Protein AF-A0A843EDU5-F1 (afdb_monomer)

Radius of gyration: 16.69 Å; Cα contacts (8 Å, |Δi|>4): 325; chains: 1; bounding box: 36×43×45 Å

Nearest PDB structures (foldseek):
  6p80-assembly1_A  TM=1.893E-01  e=8.737E+00  Escherichia coli MS 115-1

Mean predicted aligned error: 7.4 Å

Solvent-accessible surface area (backbone atoms only — not comparable to full-atom values): 11046 Å² total; per-residue (Å²): 142,87,83,74,85,69,81,73,82,83,81,72,82,58,48,55,67,74,70,74,81,77,86,89,60,67,57,75,44,81,43,56,51,66,78,78,42,78,76,56,90,78,72,58,57,62,37,46,50,39,72,75,48,75,74,44,29,38,14,30,62,34,29,28,30,73,67,61,32,26,90,58,80,34,62,41,44,31,26,41,23,65,80,57,71,41,30,38,41,39,34,64,94,34,52,50,37,37,38,38,55,50,62,68,82,46,65,74,55,63,54,46,74,39,62,43,97,88,67,48,79,38,32,34,38,35,36,73,59,39,10,51,44,51,41,42,57,74,45,83,76,52,92,46,55,69,56,42,48,46,46,41,50,67,74,61,37,41,39,67,70,57,61,72,65,46,60,60,71,60,40,46,54,45,26,73,58,61,71,39,56,40,33,42,37,49,41,52,54,63,69,75,114

Secondary structure (DSSP, 8-state):
---------TT-----TTPPPPS--S-EEEE-HHHHHTT-S---HHHHHHHHSSS-EE-HHHHHHHTTSSSS--SSEEEEESSSSSEEEEETTS-EEEEEE--TTTTTTTEEEEE-TTS-EEEEEE-HHHHHHHHHHHSPPPSSHHHHHHIIIIIS---HHHHHTS-HHHHHHHHHHH--HHHHHHHHHHHT-

Foldseek 3Di:
DDDPQPDDPLPDQQADFDDDDDPDFDEEEEDEPCVQVVPDPDARQQLSLQSVDPPKAFAAPCQCVVVVQAVDRHNATEIEDQPDAWYWYHYPPGHIYIYHYAHPQCRPAQWDFHADPVRHTSGIYHDLLRRVLVNQQVDDADPALVRLVCCSCPVVNGDPVSLLPDDLVSLVVCCVRRVGNSSVRSSVNSVVD

pLDDT: mean 82.95, std 18.24, range [26.75, 98.12]

Structure (mmCIF, N/CA/C/O backbone):
data_AF-A0A843EDU5-F1
#
_entry.id   AF-A0A843EDU5-F1
#
loop_
_atom_site.group_PDB
_atom_site.id
_atom_site.type_symbol
_atom_site.label_atom_id
_atom_site.label_alt_id
_atom_site.label_comp_id
_atom_site.label_asym_id
_atom_site.label_entity_id
_atom_site.label_seq_id
_atom_site.pdbx_PDB_ins_code
_atom_site.Cartn_x
_atom_site.Cartn_y
_atom_site.Cartn_z
_atom_site.occupancy
_atom_site.B_iso_or_equiv
_atom_site.auth_seq_id
_atom_site.auth_comp_id
_atom_site.auth_asym_id
_atom_site.auth_atom_id
_atom_site.pdbx_PDB_model_num
ATOM 1 N N . MET A 1 1 ? 3.284 -25.043 -4.396 1.00 28.83 1 MET A N 1
ATOM 2 C CA . MET A 1 1 ? 2.422 -24.932 -5.586 1.00 28.83 1 MET A CA 1
ATOM 3 C C . MET A 1 1 ? 2.113 -23.453 -5.705 1.00 28.83 1 MET A C 1
ATOM 5 O O . MET A 1 1 ? 1.236 -22.983 -5.004 1.00 28.83 1 MET A O 1
ATOM 9 N N . PHE A 1 2 ? 2.949 -22.716 -6.435 1.00 26.75 2 PHE A N 1
ATOM 10 C CA . PHE A 1 2 ? 2.794 -21.277 -6.662 1.00 26.75 2 PHE A CA 1
ATOM 11 C C . PHE A 1 2 ? 2.889 -21.075 -8.171 1.00 26.75 2 PHE A C 1
ATOM 13 O O . PHE A 1 2 ? 3.951 -20.789 -8.710 1.00 26.75 2 PHE A O 1
ATOM 20 N N . GLU A 1 3 ? 1.790 -21.377 -8.850 1.00 32.94 3 GLU A N 1
ATOM 21 C CA . GLU A 1 3 ? 1.518 -20.858 -10.182 1.00 32.94 3 GLU A CA 1
ATOM 22 C C . GLU A 1 3 ? 0.420 -19.822 -9.985 1.00 32.94 3 GLU A C 1
ATOM 24 O O . GLU A 1 3 ? -0.748 -20.166 -9.837 1.00 32.94 3 GLU A O 1
ATOM 29 N N . THR A 1 4 ? 0.795 -18.552 -9.935 1.00 38.16 4 THR A N 1
ATOM 30 C CA . THR A 1 4 ? -0.121 -17.463 -10.267 1.00 38.16 4 THR A CA 1
ATOM 31 C C . THR A 1 4 ? 0.482 -16.742 -11.457 1.00 38.16 4 THR A C 1
ATOM 33 O O . THR A 1 4 ? 1.042 -15.656 -11.370 1.00 38.16 4 THR A O 1
ATOM 36 N N . GLY A 1 5 ? 0.387 -17.414 -12.606 1.00 39.06 5 GLY A N 1
ATOM 37 C CA . GLY A 1 5 ? 0.389 -16.743 -13.895 1.00 39.06 5 GLY A CA 1
ATOM 38 C C . GLY A 1 5 ? -0.903 -15.945 -14.016 1.00 39.06 5 GLY A C 1
ATOM 39 O O . GLY A 1 5 ? -1.843 -16.392 -14.666 1.00 39.06 5 GLY A O 1
ATOM 40 N N . ASN A 1 6 ? -0.968 -14.793 -13.354 1.00 40.25 6 ASN A N 1
ATOM 41 C CA . ASN A 1 6 ? -1.968 -13.792 -13.682 1.00 40.25 6 ASN A CA 1
ATOM 42 C C . ASN A 1 6 ? -1.399 -12.970 -14.836 1.00 40.25 6 ASN A C 1
ATOM 44 O O . ASN A 1 6 ? -0.517 -12.135 -14.655 1.00 40.25 6 ASN A O 1
ATOM 48 N N . SER A 1 7 ? -1.874 -13.277 -16.044 1.00 41.94 7 SER A N 1
ATOM 49 C CA . SER A 1 7 ? -1.758 -12.385 -17.194 1.00 41.94 7 SER A CA 1
ATOM 50 C C . SER A 1 7 ? -2.351 -11.035 -16.794 1.00 41.94 7 SER A C 1
ATOM 52 O O . SER A 1 7 ? -3.489 -10.962 -16.335 1.00 41.94 7 SER A O 1
ATOM 54 N N . ILE A 1 8 ? -1.536 -9.989 -16.901 1.00 49.47 8 ILE A N 1
ATOM 55 C CA . ILE A 1 8 ? -1.918 -8.621 -16.567 1.00 49.47 8 ILE A CA 1
ATOM 56 C C . ILE A 1 8 ? -2.844 -8.118 -17.675 1.00 49.47 8 ILE A C 1
ATOM 58 O O . ILE A 1 8 ? -2.504 -8.231 -18.855 1.00 49.47 8 ILE A O 1
ATOM 62 N N . ASP A 1 9 ? -3.972 -7.511 -17.312 1.00 46.00 9 ASP A N 1
ATOM 63 C CA . ASP A 1 9 ? -4.672 -6.613 -18.229 1.00 46.00 9 ASP A CA 1
ATOM 64 C C . ASP A 1 9 ? -3.852 -5.312 -18.322 1.00 46.00 9 ASP A C 1
ATOM 66 O O . ASP A 1 9 ? -3.995 -4.379 -17.533 1.00 46.00 9 ASP A O 1
ATOM 70 N N . ILE A 1 10 ? -2.874 -5.304 -19.232 1.00 48.06 10 ILE A N 1
ATOM 71 C CA . ILE A 1 10 ? -1.834 -4.270 -19.406 1.00 48.06 10 ILE A CA 1
ATOM 72 C C . ILE A 1 10 ? -2.364 -2.901 -19.877 1.00 48.06 10 ILE A C 1
ATOM 74 O O . ILE A 1 10 ? -1.573 -2.022 -20.220 1.00 48.06 10 ILE A O 1
ATOM 78 N N . HIS A 1 11 ? -3.682 -2.703 -19.920 1.00 43.34 11 HIS A N 1
ATOM 79 C CA . HIS A 1 11 ? -4.314 -1.532 -20.528 1.00 43.34 11 HIS A CA 1
ATOM 80 C C . HIS A 1 11 ? -4.624 -0.379 -19.570 1.00 43.34 11 HIS A C 1
ATOM 82 O O . HIS A 1 11 ? -5.096 0.666 -20.018 1.00 43.34 11 HIS A O 1
ATOM 88 N N . HIS A 1 12 ? -4.347 -0.524 -18.276 1.00 50.38 12 HIS A N 1
ATOM 89 C CA . HIS A 1 12 ? -4.635 0.526 -17.308 1.00 50.38 12 HIS A CA 1
ATOM 90 C C . HIS A 1 12 ? -3.406 1.440 -17.124 1.00 50.38 12 HIS A C 1
ATOM 92 O O . HIS A 1 12 ? -2.390 1.059 -16.538 1.00 50.38 12 HIS A O 1
ATOM 98 N N . GLU A 1 13 ? -3.464 2.652 -17.684 1.00 51.84 13 GLU A N 1
ATOM 99 C CA . GLU A 1 13 ? -2.409 3.662 -17.535 1.00 51.84 13 GLU A CA 1
ATOM 100 C C . GLU A 1 13 ? -2.476 4.305 -16.139 1.00 51.84 13 GLU A C 1
ATOM 102 O O . GLU A 1 13 ? -3.239 5.236 -15.892 1.00 51.84 13 GLU A O 1
ATOM 107 N N . TYR A 1 14 ? -1.653 3.818 -15.208 1.00 53.94 14 TYR A N 1
ATOM 108 C CA . TYR A 1 14 ? -1.526 4.377 -13.857 1.00 53.94 14 TYR A CA 1
ATOM 109 C C . TYR A 1 14 ? -0.447 5.461 -13.812 1.00 53.94 14 TYR A C 1
ATOM 111 O O . TYR A 1 14 ? 0.687 5.174 -13.423 1.00 53.94 14 TYR A O 1
ATOM 119 N N . CYS A 1 15 ? -0.764 6.670 -14.287 1.00 53.88 15 CYS A N 1
ATOM 120 C CA . CYS A 1 15 ? -0.062 7.937 -14.013 1.00 53.88 15 CYS A CA 1
ATOM 121 C C . CYS A 1 15 ? -0.477 8.994 -15.047 1.00 53.88 15 CYS A C 1
ATOM 123 O O . CYS A 1 15 ? -0.355 8.768 -16.250 1.00 53.88 15 CYS A O 1
ATOM 125 N N . TYR A 1 16 ? -0.872 10.185 -14.589 1.00 49.47 16 TYR A N 1
ATOM 126 C CA . TYR A 1 16 ? -1.171 11.313 -15.474 1.00 49.47 16 TYR A CA 1
ATOM 127 C C . TYR A 1 16 ? 0.010 12.301 -15.523 1.00 49.47 16 TYR A C 1
ATOM 129 O O . TYR A 1 16 ? 0.371 12.868 -14.485 1.00 49.47 16 TYR A O 1
ATOM 137 N N . PRO A 1 17 ? 0.609 12.551 -16.706 1.00 47.78 17 PRO A N 1
ATOM 138 C CA . PRO A 1 17 ? 1.691 13.518 -16.869 1.00 47.78 17 PRO A CA 1
ATOM 139 C C . PRO A 1 17 ? 1.306 14.922 -16.382 1.00 47.78 17 PRO A C 1
ATOM 141 O O . PRO A 1 17 ? 0.292 15.472 -16.807 1.00 47.78 17 PRO A O 1
ATOM 144 N N . GLY A 1 18 ? 2.154 15.544 -15.556 1.00 43.59 18 GLY A N 1
ATOM 145 C CA . GLY A 1 18 ? 2.072 16.984 -15.259 1.00 43.59 18 GLY A CA 1
ATOM 146 C C . GLY A 1 18 ? 1.496 17.379 -13.896 1.00 43.59 18 GLY A C 1
ATOM 147 O O . GLY A 1 18 ? 1.378 18.574 -13.622 1.00 43.59 18 GLY A O 1
ATOM 148 N N . LEU A 1 19 ? 1.190 16.422 -13.019 1.00 45.75 19 LEU A N 1
ATOM 149 C CA . LEU A 1 19 ? 0.908 16.716 -11.613 1.00 45.75 19 LEU A CA 1
ATOM 150 C C . LEU A 1 19 ? 2.228 16.896 -10.852 1.00 45.75 19 LEU A C 1
ATOM 152 O O . LEU A 1 19 ? 3.121 16.049 -10.916 1.00 45.75 19 LEU A O 1
ATOM 156 N N . GLY A 1 20 ? 2.368 18.049 -10.192 1.00 42.56 20 GLY A N 1
ATOM 157 C CA . GLY A 1 20 ? 3.547 18.401 -9.402 1.00 42.56 20 GLY A CA 1
ATOM 158 C C . GLY A 1 20 ? 3.792 17.434 -8.235 1.00 42.56 20 GLY A C 1
ATOM 159 O O . GLY A 1 20 ? 2.954 16.582 -7.949 1.00 42.56 20 GLY A O 1
ATOM 160 N N . PRO A 1 21 ? 4.941 17.545 -7.551 1.00 43.66 21 PRO A N 1
ATOM 161 C CA . PRO A 1 21 ? 5.286 16.649 -6.452 1.00 43.66 21 PRO A CA 1
ATOM 162 C C . PRO A 1 21 ? 4.223 16.672 -5.341 1.00 43.66 21 PRO A C 1
ATOM 164 O O . PRO A 1 21 ? 3.767 17.749 -4.947 1.00 43.66 21 PRO A O 1
ATOM 167 N N . ILE A 1 22 ? 3.884 15.501 -4.788 1.00 46.53 22 ILE A N 1
ATOM 168 C CA . ILE A 1 22 ? 3.185 15.405 -3.500 1.00 46.53 22 ILE A CA 1
ATOM 169 C C . ILE A 1 22 ? 4.084 16.112 -2.473 1.00 46.53 22 ILE A C 1
ATOM 171 O O . ILE A 1 22 ? 5.278 15.821 -2.378 1.00 46.53 22 ILE A O 1
ATOM 175 N N . GLY A 1 23 ? 3.555 17.103 -1.756 1.00 38.88 23 GLY A N 1
ATOM 176 C CA . GLY A 1 23 ? 4.352 17.895 -0.818 1.00 38.88 23 GLY A CA 1
ATOM 177 C C . GLY A 1 23 ? 5.049 17.027 0.241 1.00 38.88 23 GLY A C 1
ATOM 178 O O . GLY A 1 23 ? 4.456 16.096 0.772 1.00 38.88 23 GLY A O 1
ATOM 179 N N . GLY A 1 24 ? 6.300 17.365 0.582 1.00 45.97 24 GLY A N 1
ATOM 180 C CA . GLY A 1 24 ? 6.952 16.881 1.810 1.00 45.97 24 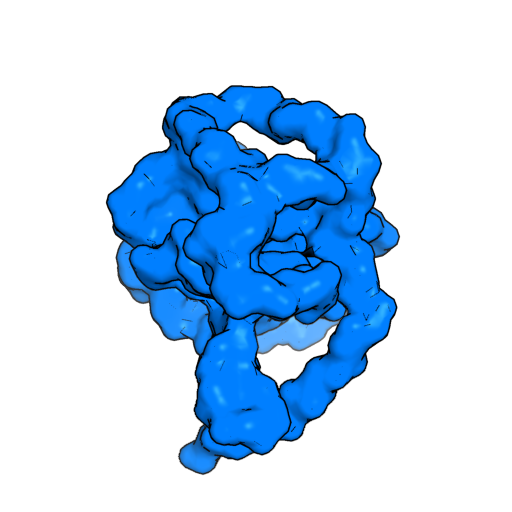GLY A CA 1
ATOM 181 C C . GLY A 1 24 ? 7.880 15.662 1.710 1.00 45.97 24 GLY A C 1
ATOM 182 O O . GLY A 1 24 ? 8.066 14.983 2.715 1.00 45.97 24 GLY A O 1
ATOM 183 N N . LEU A 1 25 ? 8.500 15.374 0.561 1.00 51.78 25 LEU A N 1
ATOM 184 C CA . LEU A 1 25 ? 9.500 14.297 0.453 1.00 51.78 25 LEU A CA 1
ATOM 185 C C . LEU A 1 25 ? 10.940 14.797 0.615 1.00 51.78 25 LEU A C 1
ATOM 187 O O . LEU A 1 25 ? 11.370 15.741 -0.050 1.00 51.78 25 LEU A O 1
ATOM 191 N N . ALA A 1 26 ? 11.702 14.144 1.496 1.00 53.94 26 ALA A N 1
ATOM 192 C CA . 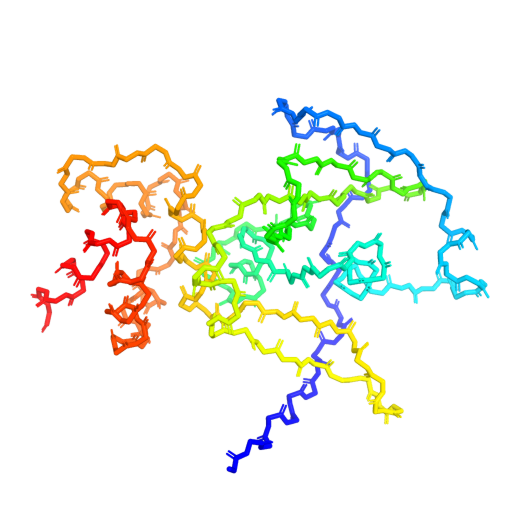ALA A 1 26 ? 13.107 14.444 1.733 1.00 53.94 26 ALA A CA 1
ATOM 193 C C . ALA A 1 26 ? 13.981 13.785 0.652 1.00 53.94 26 ALA A C 1
ATOM 195 O O . ALA A 1 26 ? 14.300 12.602 0.707 1.00 53.94 26 ALA A O 1
ATOM 196 N N . GLY A 1 27 ? 14.406 14.580 -0.327 1.00 69.31 27 GLY A N 1
ATOM 197 C CA . GLY A 1 27 ? 15.284 14.132 -1.406 1.00 69.31 27 GLY A CA 1
ATOM 198 C C . GLY A 1 27 ? 14.520 13.7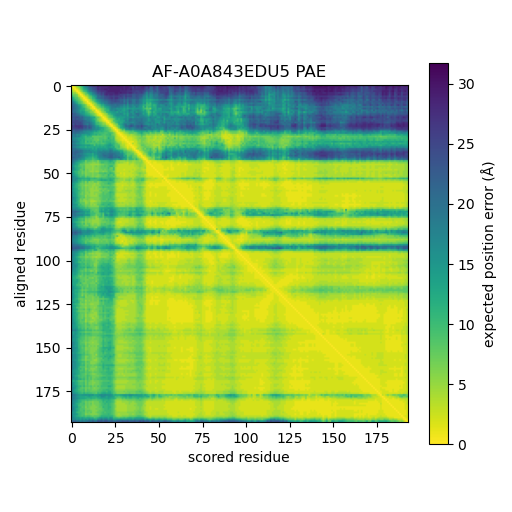42 -2.670 1.00 69.31 27 GLY A C 1
ATOM 199 O O . GLY A 1 27 ? 13.577 12.949 -2.658 1.00 69.31 27 GLY A O 1
ATOM 200 N N . SER A 1 28 ? 14.966 14.304 -3.788 1.00 78.12 28 SER A N 1
ATOM 201 C CA . SER A 1 28 ? 14.460 14.011 -5.123 1.00 78.12 28 SER A CA 1
ATOM 202 C C . SER A 1 28 ? 15.620 13.773 -6.084 1.00 78.12 28 SER A C 1
ATOM 204 O O . SER A 1 28 ? 16.740 14.255 -5.880 1.00 78.12 28 SER A O 1
ATOM 206 N N . ARG A 1 29 ? 15.360 12.986 -7.126 1.00 81.88 29 ARG A N 1
ATOM 207 C CA . ARG A 1 29 ? 16.294 12.740 -8.226 1.00 81.88 29 ARG A CA 1
ATOM 208 C C . ARG A 1 29 ? 15.550 12.840 -9.551 1.00 81.88 29 ARG A C 1
ATOM 210 O O . ARG A 1 29 ? 14.479 12.259 -9.697 1.00 81.88 29 ARG A O 1
ATOM 217 N N . GLU A 1 30 ? 16.154 13.516 -10.516 1.00 83.44 30 GLU A N 1
ATOM 218 C CA . GLU A 1 30 ? 15.697 13.527 -11.906 1.00 83.44 30 GLU A CA 1
ATOM 219 C C . GLU A 1 30 ? 16.384 12.408 -12.697 1.00 83.44 30 GLU A C 1
ATOM 221 O O . GLU A 1 30 ? 17.554 12.083 -12.459 1.00 83.44 30 GLU A O 1
ATOM 226 N N . VAL A 1 31 ? 15.635 11.774 -13.597 1.00 80.25 31 VAL A N 1
ATOM 227 C CA . VAL A 1 31 ? 16.107 10.692 -14.465 1.00 80.25 31 VAL A CA 1
ATOM 228 C C . VAL A 1 31 ? 15.538 10.886 -15.861 1.00 80.25 31 VAL A C 1
ATOM 230 O O . VAL A 1 31 ? 14.344 11.126 -16.025 1.00 80.25 31 VAL A O 1
ATOM 233 N N . GLU A 1 32 ? 16.385 10.725 -16.871 1.00 78.62 32 GLU A N 1
ATOM 234 C CA . GLU A 1 32 ? 15.941 10.691 -18.257 1.00 78.62 32 GLU A CA 1
ATOM 235 C C . GLU A 1 32 ? 15.406 9.290 -18.594 1.00 78.62 32 GLU A C 1
ATOM 237 O O . GLU A 1 32 ? 16.074 8.283 -18.355 1.00 78.62 32 GLU A O 1
ATOM 242 N N . LEU A 1 33 ? 14.213 9.199 -19.180 1.00 73.75 33 LEU A N 1
ATOM 243 C CA . LEU A 1 33 ? 13.556 7.962 -19.589 1.00 73.75 33 LEU A CA 1
ATOM 244 C C . LEU A 1 33 ? 14.476 7.142 -20.498 1.00 73.75 33 LEU A C 1
ATOM 246 O O . LEU A 1 33 ? 14.562 5.926 -20.349 1.00 73.75 33 LEU A O 1
ATOM 250 N N . SER A 1 34 ? 15.225 7.792 -21.394 1.00 71.62 34 SER A N 1
ATOM 251 C CA . SER A 1 34 ? 16.205 7.132 -22.265 1.00 71.62 34 SER A CA 1
ATOM 252 C C . SER A 1 34 ? 17.296 6.381 -21.499 1.00 71.62 34 SER A C 1
ATOM 254 O O . SER A 1 34 ? 17.770 5.348 -21.977 1.00 71.62 34 SER A O 1
ATOM 256 N N . ASP A 1 35 ? 17.671 6.860 -20.312 1.00 73.19 35 ASP A N 1
ATOM 257 C CA . ASP A 1 35 ? 18.759 6.284 -19.517 1.00 73.19 35 ASP A CA 1
ATOM 258 C C . ASP A 1 35 ? 18.341 4.976 -18.840 1.00 73.19 35 ASP A C 1
ATOM 260 O O . ASP A 1 35 ? 19.171 4.094 -18.613 1.00 73.19 35 ASP A O 1
ATOM 264 N N . VAL A 1 36 ? 17.049 4.836 -18.531 1.00 72.31 36 VAL A N 1
ATOM 265 C CA . VAL A 1 36 ? 16.490 3.667 -17.833 1.00 72.31 36 VAL A CA 1
ATOM 266 C C . VAL A 1 36 ? 15.805 2.671 -18.759 1.00 72.31 36 VAL A C 1
ATOM 268 O O . VAL A 1 36 ? 15.787 1.482 -18.456 1.00 72.31 36 VAL A O 1
ATOM 271 N N . THR A 1 37 ? 15.304 3.116 -19.910 1.00 66.38 37 THR A N 1
ATOM 272 C CA . THR A 1 37 ? 14.541 2.260 -20.834 1.00 66.38 37 THR A CA 1
ATOM 273 C C . THR A 1 37 ? 15.373 1.656 -21.963 1.00 66.38 37 THR A C 1
ATOM 275 O O . THR A 1 37 ? 14.861 0.814 -22.691 1.00 66.38 37 THR A O 1
ATOM 278 N N . ARG A 1 38 ? 16.645 2.054 -22.149 1.00 61.00 38 ARG A N 1
ATOM 279 C CA . ARG A 1 38 ? 17.527 1.580 -23.247 1.00 61.00 38 ARG A CA 1
ATOM 280 C C . ARG A 1 38 ? 16.841 1.551 -24.632 1.00 61.00 38 ARG A C 1
ATOM 282 O O . ARG A 1 38 ? 17.115 0.665 -25.438 1.00 61.00 38 ARG A O 1
ATOM 289 N N . GLY A 1 39 ? 15.966 2.517 -24.920 1.00 51.41 39 GLY A N 1
ATOM 290 C CA . GLY A 1 39 ? 15.244 2.605 -26.198 1.00 51.41 39 GLY A CA 1
ATOM 291 C C . GLY A 1 39 ? 13.872 1.919 -26.233 1.00 51.41 39 GLY A C 1
ATOM 292 O O . GLY A 1 39 ? 13.287 1.809 -27.308 1.00 51.41 39 GLY A O 1
ATOM 293 N N . ILE A 1 40 ? 13.335 1.478 -25.091 1.00 52.12 40 ILE A N 1
ATOM 294 C CA . ILE A 1 40 ? 11.940 1.032 -24.983 1.00 52.12 40 ILE A CA 1
ATOM 295 C C . ILE A 1 40 ? 11.040 2.274 -24.894 1.00 52.12 40 ILE A C 1
ATOM 297 O O . ILE A 1 40 ? 11.128 3.061 -23.956 1.00 52.12 40 ILE A O 1
ATOM 301 N N . HIS A 1 41 ? 10.190 2.466 -25.904 1.00 49.00 41 HIS A N 1
ATOM 302 C CA . HIS A 1 41 ? 9.369 3.673 -26.062 1.00 49.00 41 HIS A CA 1
ATOM 303 C C . HIS A 1 41 ? 8.052 3.658 -25.270 1.00 49.00 41 HIS A C 1
ATOM 305 O O . HIS A 1 41 ? 7.444 4.711 -25.101 1.00 49.00 41 HIS A O 1
ATOM 311 N N . TYR A 1 42 ? 7.618 2.495 -24.784 1.00 53.44 42 TYR A N 1
ATOM 312 C CA . TYR A 1 42 ? 6.420 2.339 -23.964 1.00 53.44 42 TYR A CA 1
ATOM 313 C C . TYR A 1 42 ? 6.762 1.406 -22.807 1.00 53.44 42 TYR A C 1
ATOM 315 O O . TYR A 1 42 ? 6.978 0.217 -23.020 1.00 53.44 42 TYR A O 1
ATOM 323 N N . VAL A 1 43 ? 6.894 1.959 -21.604 1.00 65.00 43 VAL A N 1
ATOM 324 C CA . VAL A 1 43 ? 7.140 1.170 -20.394 1.00 65.00 43 VAL A CA 1
ATOM 325 C C . VAL A 1 43 ? 5.953 1.384 -19.483 1.00 65.00 43 VAL A C 1
ATOM 327 O O . VAL A 1 43 ? 5.613 2.524 -19.165 1.00 65.00 43 VAL A O 1
ATOM 330 N N . ASN A 1 44 ? 5.317 0.286 -19.087 1.00 81.62 44 ASN A N 1
ATOM 331 C CA . ASN A 1 44 ? 4.269 0.325 -18.083 1.00 81.62 44 ASN A CA 1
ATOM 332 C C . ASN A 1 44 ? 4.820 0.965 -16.798 1.00 81.62 44 ASN A C 1
ATOM 334 O O . ASN A 1 44 ? 5.965 0.723 -16.407 1.00 81.62 44 ASN A O 1
ATOM 338 N N . THR A 1 45 ? 4.017 1.789 -16.132 1.00 85.00 45 THR A N 1
ATOM 339 C CA . THR A 1 45 ? 4.485 2.572 -14.985 1.00 85.00 45 THR A CA 1
ATOM 340 C C . THR A 1 45 ? 4.919 1.683 -13.815 1.00 85.00 45 THR A C 1
ATOM 342 O O . THR A 1 45 ? 5.921 1.980 -13.167 1.00 85.00 45 THR A O 1
ATOM 345 N N . PHE A 1 46 ? 4.279 0.533 -13.588 1.00 89.00 46 PHE A N 1
ATOM 346 C CA . PHE A 1 46 ? 4.684 -0.403 -12.530 1.00 89.00 46 PHE A CA 1
ATOM 347 C C . PHE A 1 46 ? 6.006 -1.105 -12.855 1.00 89.00 46 PHE A C 1
ATOM 349 O O . PHE A 1 46 ? 6.864 -1.247 -11.979 1.00 89.00 46 PHE A O 1
ATOM 356 N N . GLN A 1 47 ? 6.216 -1.481 -14.118 1.00 87.00 47 GLN A N 1
ATOM 357 C CA . GLN A 1 47 ? 7.495 -2.036 -14.569 1.00 87.00 47 GLN A CA 1
ATOM 358 C C . GLN A 1 47 ? 8.618 -1.000 -14.449 1.00 87.00 47 GLN A C 1
ATOM 360 O O . GLN A 1 47 ? 9.712 -1.303 -13.966 1.00 87.00 47 GLN A O 1
ATOM 365 N N . LEU A 1 48 ? 8.347 0.254 -14.827 1.00 87.56 48 LEU A N 1
ATOM 366 C CA . LEU A 1 48 ? 9.328 1.326 -14.701 1.00 87.56 48 LEU A CA 1
ATOM 367 C C . LEU A 1 48 ? 9.686 1.581 -13.230 1.00 87.56 48 LEU A C 1
ATOM 369 O O . LEU A 1 48 ? 10.866 1.725 -12.917 1.00 87.56 48 LEU A O 1
ATOM 373 N N . ALA A 1 49 ? 8.714 1.558 -12.316 1.00 89.62 49 ALA A N 1
ATOM 374 C CA . ALA A 1 49 ? 8.972 1.676 -10.880 1.00 89.62 49 ALA A CA 1
ATOM 375 C C . ALA A 1 49 ? 9.938 0.590 -10.366 1.00 89.62 49 ALA A C 1
ATOM 377 O O . ALA A 1 49 ? 10.903 0.897 -9.660 1.00 89.62 49 ALA A O 1
ATOM 378 N N . HIS A 1 50 ? 9.739 -0.661 -10.795 1.00 88.94 50 HIS A N 1
ATOM 379 C CA . HIS A 1 50 ? 10.628 -1.776 -10.458 1.00 88.94 50 HIS A CA 1
ATOM 380 C C . HIS A 1 50 ? 12.071 -1.544 -10.948 1.00 88.94 50 HIS A C 1
ATOM 382 O O . HIS A 1 50 ? 13.030 -1.750 -10.197 1.00 88.94 50 HIS A O 1
ATOM 388 N N . VAL A 1 51 ? 12.237 -1.058 -12.183 1.00 88.50 51 VAL A N 1
ATOM 389 C CA . VAL A 1 51 ? 13.554 -0.776 -12.787 1.00 88.50 51 VAL A CA 1
ATOM 390 C C . VAL A 1 51 ? 14.250 0.422 -12.131 1.00 88.50 51 VAL A C 1
ATOM 392 O O . VAL A 1 51 ? 15.473 0.422 -11.967 1.00 88.50 51 VAL A O 1
ATOM 395 N N . LEU A 1 52 ? 13.493 1.452 -11.749 1.00 88.69 52 LEU A N 1
ATOM 396 C CA . LEU A 1 52 ? 14.037 2.699 -11.208 1.00 88.69 52 LEU A CA 1
ATOM 397 C C . LEU A 1 52 ? 14.711 2.510 -9.847 1.00 88.69 52 LEU A C 1
ATOM 399 O O . LEU A 1 52 ? 15.736 3.155 -9.578 1.00 88.69 52 LEU A O 1
ATOM 403 N N . TYR A 1 53 ? 14.149 1.661 -8.981 1.00 88.94 53 TYR A N 1
ATOM 404 C CA . TYR A 1 53 ? 14.683 1.477 -7.637 1.00 88.94 53 TYR A CA 1
ATOM 405 C C . TYR A 1 53 ? 14.316 0.132 -6.998 1.00 88.94 53 TYR A C 1
ATOM 407 O O . TYR A 1 53 ? 13.213 -0.056 -6.499 1.00 88.94 53 TYR A O 1
ATOM 415 N N . GLY A 1 54 ? 15.293 -0.774 -6.905 1.00 84.38 54 GLY A N 1
ATOM 416 C CA . GLY A 1 54 ? 15.165 -2.051 -6.194 1.00 84.38 54 GLY A CA 1
ATOM 417 C C . GLY A 1 54 ? 16.028 -2.138 -4.922 1.00 84.38 54 GLY A C 1
ATOM 418 O O . GLY A 1 54 ? 17.122 -1.553 -4.864 1.00 84.38 54 GLY A O 1
ATOM 419 N N . PRO A 1 55 ? 15.614 -2.900 -3.890 1.00 91.94 55 PRO A N 1
ATOM 420 C CA . PRO A 1 55 ? 14.364 -3.632 -3.765 1.00 91.94 55 PRO A CA 1
ATOM 421 C C . PRO A 1 55 ? 13.209 -2.687 -3.406 1.00 91.94 55 PRO A C 1
ATOM 423 O O . PRO A 1 55 ? 13.322 -1.847 -2.504 1.00 91.94 55 PRO A O 1
ATOM 426 N N . SER A 1 56 ? 12.109 -2.846 -4.131 1.00 94.44 56 SER A N 1
ATOM 427 C CA . SER A 1 56 ? 10.827 -2.198 -3.881 1.00 94.44 56 SER A CA 1
ATOM 428 C C . SER A 1 56 ? 9.703 -3.003 -4.540 1.00 94.44 56 SER A C 1
ATOM 430 O O . SER A 1 56 ? 9.972 -3.888 -5.360 1.00 94.44 56 SER A O 1
ATOM 432 N N . TYR A 1 57 ? 8.465 -2.696 -4.172 1.00 95.88 57 TYR A N 1
ATOM 433 C CA . TYR A 1 57 ? 7.257 -3.193 -4.827 1.00 95.88 57 TYR A CA 1
ATOM 434 C C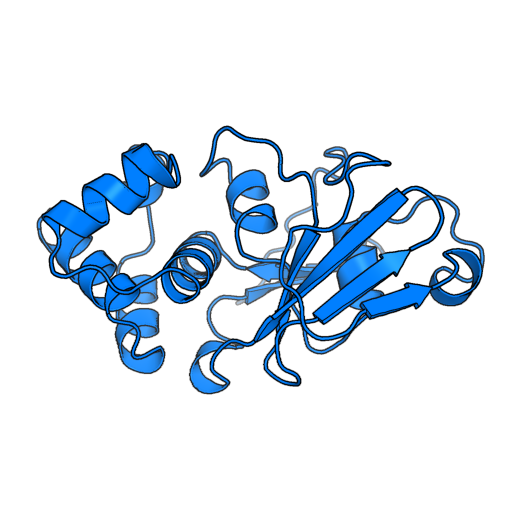 . TYR A 1 57 ? 6.193 -2.090 -4.847 1.00 95.88 57 TYR A C 1
ATOM 436 O O . TYR A 1 57 ? 6.215 -1.191 -4.001 1.00 95.88 57 TYR A O 1
ATOM 444 N N . VAL A 1 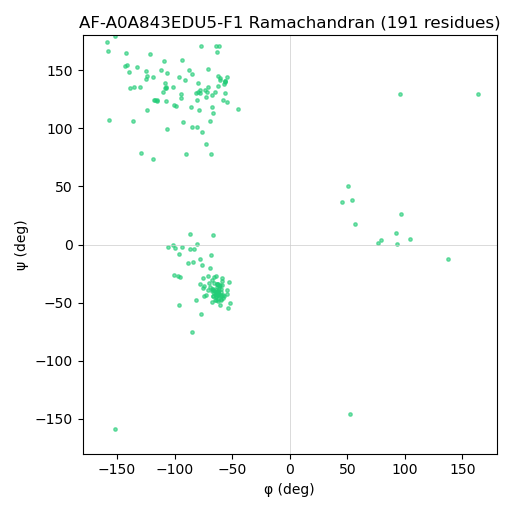58 ? 5.282 -2.142 -5.817 1.00 95.44 58 VAL A N 1
ATOM 445 C CA . VAL A 1 58 ? 4.174 -1.183 -5.948 1.00 95.44 58 VAL A CA 1
ATOM 446 C C . VAL A 1 58 ? 3.145 -1.446 -4.842 1.00 95.44 58 VAL A C 1
ATOM 448 O O . VAL A 1 58 ? 2.772 -2.596 -4.615 1.00 95.44 58 VAL A O 1
ATOM 451 N N . SER A 1 59 ? 2.720 -0.398 -4.129 1.00 96.06 59 SER A N 1
ATOM 452 C CA . SER A 1 59 ? 1.825 -0.494 -2.962 1.00 96.06 59 SER A CA 1
ATOM 453 C C . SER A 1 59 ? 0.976 0.779 -2.791 1.00 96.06 59 SER A C 1
ATOM 455 O O . SER A 1 59 ? 0.805 1.540 -3.747 1.00 96.06 59 SER A O 1
ATOM 457 N N . PHE A 1 60 ? 0.462 1.026 -1.579 1.00 95.19 60 PHE A N 1
ATOM 458 C CA . PHE A 1 60 ? -0.287 2.229 -1.188 1.00 95.19 60 PHE A CA 1
ATOM 459 C C . PHE A 1 60 ? -1.455 2.502 -2.149 1.00 95.19 60 PHE A C 1
ATOM 461 O O . PHE A 1 60 ? -2.030 1.571 -2.712 1.00 95.19 60 PHE A O 1
ATO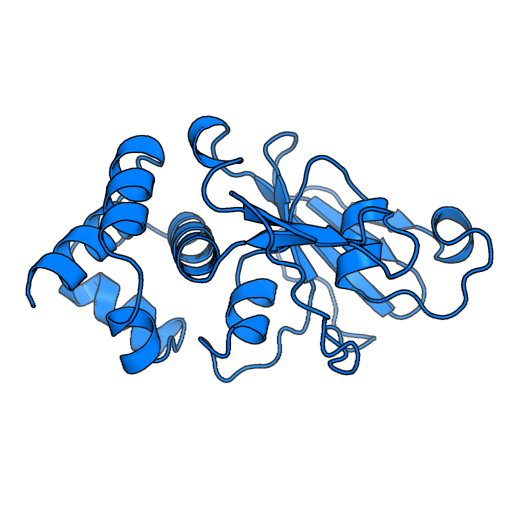M 468 N N . GLN A 1 61 ? -1.784 3.772 -2.396 1.00 92.19 61 GLN A N 1
ATOM 469 C CA . GLN A 1 61 ? -2.836 4.172 -3.335 1.00 92.19 61 GLN A CA 1
ATOM 470 C C . GLN A 1 61 ? -2.691 3.559 -4.737 1.00 92.19 61 GLN A C 1
ATOM 472 O O . GLN A 1 61 ? -3.703 3.270 -5.365 1.00 92.19 61 GLN A O 1
ATOM 477 N N . ALA A 1 62 ? -1.468 3.318 -5.229 1.00 91.94 62 ALA A N 1
ATOM 478 C CA . ALA A 1 62 ? -1.272 2.715 -6.550 1.00 91.94 62 ALA A CA 1
ATOM 479 C C . ALA A 1 62 ? -1.777 1.264 -6.599 1.00 91.94 62 ALA A C 1
ATOM 481 O O . ALA A 1 62 ? -2.472 0.892 -7.542 1.00 91.94 62 ALA A O 1
ATOM 482 N N . ALA A 1 63 ? -1.479 0.463 -5.573 1.00 94.19 63 ALA A N 1
ATOM 483 C CA . ALA A 1 63 ? -1.999 -0.899 -5.478 1.00 94.19 63 ALA A CA 1
ATOM 484 C C . ALA A 1 63 ? -3.480 -0.931 -5.071 1.00 94.19 63 ALA A C 1
ATOM 486 O O . ALA A 1 63 ? -4.226 -1.740 -5.606 1.00 94.19 63 ALA A O 1
ATOM 487 N N . LEU A 1 64 ? -3.929 -0.045 -4.176 1.00 94.62 64 LEU A N 1
ATOM 488 C CA . LEU A 1 64 ? -5.345 0.045 -3.797 1.00 94.62 64 LEU A CA 1
ATOM 489 C C . LEU A 1 64 ? -6.235 0.366 -5.001 1.00 94.62 64 LEU A C 1
ATOM 491 O O . LEU A 1 64 ? -7.257 -0.282 -5.184 1.00 94.62 64 LEU A O 1
ATOM 495 N N . CYS A 1 65 ? -5.810 1.308 -5.846 1.00 91.88 65 CYS A N 1
ATOM 496 C CA . CYS A 1 65 ? -6.481 1.628 -7.103 1.00 91.88 65 CYS A CA 1
ATOM 497 C C . CYS A 1 65 ? -6.438 0.446 -8.082 1.00 91.88 65 CYS A C 1
ATOM 499 O O . CYS A 1 65 ? -7.441 0.147 -8.714 1.00 91.88 65 CYS A O 1
ATOM 501 N N . TYR A 1 66 ? -5.307 -0.264 -8.184 1.00 90.88 66 TYR A N 1
ATOM 502 C CA . TYR A 1 66 ? -5.221 -1.468 -9.016 1.00 90.88 66 TYR A CA 1
ATOM 503 C C . TYR A 1 66 ? -6.213 -2.562 -8.581 1.00 90.88 66 TYR A C 1
ATOM 505 O O . TYR A 1 66 ? -6.780 -3.255 -9.420 1.00 90.88 66 TYR A O 1
ATOM 513 N N . TRP A 1 67 ? -6.415 -2.722 -7.273 1.00 92.38 67 TRP A N 1
ATOM 514 C CA . TRP A 1 67 ? -7.338 -3.703 -6.700 1.00 92.38 67 TRP A CA 1
ATOM 515 C C . TRP A 1 67 ? -8.781 -3.199 -6.567 1.00 92.38 67 TRP A C 1
ATOM 517 O O . TRP A 1 67 ? -9.571 -3.878 -5.911 1.00 92.38 67 TRP A O 1
ATOM 527 N N . ASP A 1 68 ? -9.090 -2.031 -7.143 1.00 92.31 68 ASP A N 1
ATOM 528 C CA . ASP A 1 68 ? -10.381 -1.333 -7.077 1.00 92.31 68 ASP A CA 1
ATOM 529 C C . ASP A 1 68 ? -10.885 -1.025 -5.647 1.00 92.31 68 ASP A C 1
ATOM 531 O O . ASP A 1 68 ? -12.043 -0.668 -5.461 1.00 92.31 68 ASP A O 1
ATOM 535 N N . ILE A 1 69 ? -9.999 -1.067 -4.640 1.00 95.25 69 ILE A N 1
ATOM 536 C CA . ILE A 1 69 ? -10.340 -0.814 -3.225 1.00 95.25 69 ILE A CA 1
ATOM 537 C C . ILE A 1 69 ? -10.659 0.666 -2.985 1.00 95.25 69 ILE A C 1
ATOM 539 O O . ILE A 1 69 ? -11.381 0.997 -2.052 1.00 95.25 69 ILE A O 1
ATOM 543 N N . ILE A 1 70 ? -10.104 1.570 -3.797 1.00 93.19 70 ILE A N 1
ATOM 544 C CA . ILE A 1 70 ? -10.454 2.996 -3.780 1.00 93.19 70 ILE A CA 1
ATOM 545 C C . ILE A 1 70 ? -11.019 3.415 -5.138 1.00 93.19 70 ILE A C 1
ATOM 547 O O . ILE A 1 70 ? -10.527 2.957 -6.171 1.00 93.19 70 ILE A O 1
ATOM 551 N N . PRO A 1 71 ? -12.004 4.328 -5.170 1.00 82.06 71 PRO A N 1
ATOM 552 C CA . PRO A 1 71 ? -12.615 4.774 -6.419 1.00 82.06 71 PRO A CA 1
ATOM 553 C C . PRO A 1 71 ? -11.736 5.752 -7.217 1.00 82.06 71 PRO A C 1
ATOM 555 O O . PRO A 1 71 ? -12.010 6.015 -8.391 1.00 82.06 71 PRO A O 1
ATOM 558 N N . GLU A 1 72 ? -10.726 6.367 -6.597 1.00 81.38 72 GLU A N 1
ATOM 559 C CA . GLU A 1 72 ? -9.822 7.300 -7.261 1.00 81.38 72 GLU A CA 1
ATOM 560 C C . GLU A 1 72 ? -8.731 6.607 -8.075 1.00 81.38 72 GLU A C 1
ATOM 562 O O . GLU A 1 72 ? -8.050 5.694 -7.614 1.00 81.38 72 GLU A O 1
ATOM 567 N N . TYR A 1 73 ? -8.458 7.164 -9.255 1.00 74.69 73 TYR A N 1
ATOM 568 C CA . TYR A 1 73 ? -7.252 6.833 -10.000 1.00 74.69 73 TYR A CA 1
ATOM 569 C C . TYR A 1 73 ? -6.011 7.338 -9.265 1.00 74.69 73 TYR A C 1
ATOM 571 O O . TYR A 1 73 ? -5.899 8.525 -8.941 1.00 74.69 73 TYR A O 1
ATOM 579 N N . ALA A 1 74 ? -5.035 6.453 -9.067 1.00 68.12 74 ALA A N 1
ATOM 580 C CA . ALA A 1 74 ? -3.738 6.837 -8.537 1.00 68.12 74 ALA A CA 1
ATOM 581 C C . ALA A 1 74 ? -2.997 7.737 -9.541 1.00 68.12 74 ALA A C 1
ATOM 583 O O . ALA A 1 74 ? -2.573 7.312 -10.617 1.00 68.12 74 ALA A O 1
ATOM 584 N N . TYR A 1 75 ? -2.801 9.002 -9.170 1.00 68.00 75 TYR A N 1
ATOM 585 C CA . TYR A 1 75 ? -2.075 9.975 -9.994 1.00 68.00 75 TYR A CA 1
ATOM 586 C C . TYR A 1 75 ? -0.574 9.686 -10.095 1.00 68.00 75 TYR A C 1
ATOM 588 O O . TYR A 1 75 ? 0.106 10.166 -11.005 1.00 68.00 75 TYR A O 1
ATOM 596 N N . HIS A 1 76 ? -0.056 8.911 -9.147 1.00 78.44 76 HIS A N 1
ATOM 597 C CA . HIS A 1 76 ? 1.353 8.626 -8.979 1.00 78.44 76 HIS A CA 1
ATOM 598 C C . HIS A 1 76 ? 1.562 7.160 -8.618 1.00 78.44 76 HIS A C 1
ATOM 600 O O . HIS A 1 76 ? 0.749 6.568 -7.909 1.00 78.44 76 HIS A O 1
ATOM 606 N N . VAL A 1 77 ? 2.692 6.596 -9.046 1.00 89.25 77 VAL A N 1
ATOM 607 C CA . VAL A 1 77 ? 3.090 5.260 -8.603 1.00 89.25 77 VAL A CA 1
ATOM 608 C C . VAL A 1 77 ? 3.834 5.392 -7.283 1.00 89.25 77 VAL A C 1
ATOM 610 O O . VAL A 1 77 ? 4.890 6.028 -7.207 1.00 89.25 77 VAL A O 1
ATOM 613 N N . VAL A 1 78 ? 3.274 4.783 -6.245 1.00 92.94 78 VAL A N 1
ATOM 614 C CA . VAL A 1 78 ? 3.860 4.749 -4.908 1.00 92.94 78 VAL A CA 1
ATOM 615 C C . VAL A 1 78 ? 4.318 3.325 -4.621 1.00 92.94 78 VAL A C 1
ATOM 617 O O . VAL A 1 78 ? 3.602 2.353 -4.855 1.00 92.94 78 VAL A O 1
ATOM 620 N N . CYS A 1 79 ? 5.551 3.202 -4.156 1.00 95.00 79 CYS A N 1
ATOM 621 C CA . CYS A 1 79 ? 6.225 1.943 -3.903 1.00 95.00 79 CYS A CA 1
ATOM 622 C C . CYS A 1 79 ? 6.717 1.894 -2.465 1.00 95.00 79 CYS A C 1
ATOM 624 O O . CYS A 1 79 ? 7.114 2.907 -1.890 1.00 95.00 79 CYS A O 1
ATOM 626 N N . ALA A 1 80 ? 6.765 0.698 -1.904 1.00 95.75 80 ALA A N 1
ATOM 627 C CA . ALA A 1 80 ? 7.361 0.455 -0.604 1.00 95.75 80 ALA A CA 1
ATOM 628 C C . ALA A 1 80 ? 8.807 -0.032 -0.758 1.00 95.75 80 ALA A C 1
ATOM 630 O O . ALA A 1 80 ? 9.143 -0.771 -1.685 1.00 95.75 80 ALA A O 1
ATOM 631 N N . THR A 1 81 ? 9.685 0.372 0.158 1.00 94.00 81 THR A N 1
ATOM 632 C CA . THR A 1 81 ? 11.083 -0.071 0.226 1.00 94.00 81 THR A CA 1
ATOM 633 C C . THR A 1 81 ? 11.531 -0.269 1.673 1.00 94.00 81 THR A C 1
ATOM 635 O O . THR A 1 81 ? 11.020 0.364 2.589 1.00 94.00 81 THR A O 1
ATOM 638 N N . CYS A 1 82 ? 12.532 -1.119 1.898 1.00 90.44 82 CYS A N 1
ATOM 639 C CA . CYS A 1 82 ? 13.181 -1.279 3.204 1.00 90.44 82 CYS A CA 1
ATOM 640 C C . CYS A 1 82 ? 14.514 -0.511 3.326 1.00 90.44 82 CYS A C 1
ATOM 642 O O . CYS A 1 82 ? 15.144 -0.536 4.384 1.00 90.44 82 CYS A O 1
ATOM 644 N N . LYS A 1 83 ? 14.977 0.156 2.253 1.00 84.50 83 LYS A N 1
ATOM 645 C CA . LYS A 1 83 ? 16.323 0.757 2.186 1.00 84.50 83 LYS A CA 1
ATOM 646 C C . LYS A 1 83 ? 16.418 2.158 2.791 1.00 84.50 83 LYS A C 1
ATOM 648 O O . LYS A 1 83 ? 17.065 2.344 3.816 1.00 84.50 83 LYS A O 1
ATOM 653 N N . ARG A 1 84 ? 15.904 3.158 2.073 1.00 75.31 84 ARG A N 1
ATOM 654 C CA . ARG A 1 84 ? 16.049 4.584 2.399 1.00 75.31 84 ARG A CA 1
ATOM 655 C C . ARG A 1 84 ? 14.723 5.146 2.873 1.00 75.31 84 ARG A C 1
ATOM 657 O O . ARG A 1 84 ? 13.679 4.604 2.532 1.00 75.31 84 ARG A O 1
ATOM 664 N N . ASP A 1 85 ? 14.803 6.243 3.615 1.00 76.94 85 ASP A N 1
ATOM 665 C CA . ASP A 1 85 ? 13.642 7.057 3.961 1.00 76.94 85 ASP A CA 1
ATOM 666 C C . ASP A 1 85 ? 12.991 7.664 2.711 1.00 76.94 85 ASP A C 1
ATOM 668 O O . ASP A 1 85 ? 13.577 7.659 1.627 1.00 76.94 85 ASP A O 1
ATOM 672 N N . LYS A 1 86 ? 11.770 8.173 2.891 1.00 83.25 86 LYS A N 1
ATOM 673 C CA . LYS A 1 86 ? 10.848 8.643 1.850 1.00 83.25 86 LYS A CA 1
ATOM 674 C C . LYS A 1 86 ? 11.545 9.520 0.789 1.00 83.25 86 LYS A C 1
ATOM 676 O O . LYS A 1 86 ? 12.005 10.611 1.119 1.00 83.25 86 LYS A O 1
ATOM 681 N N . PHE A 1 87 ? 11.582 9.089 -0.477 1.00 85.88 87 PHE A N 1
ATOM 682 C CA . PHE A 1 87 ? 12.200 9.851 -1.579 1.00 85.88 87 PHE A CA 1
ATOM 683 C C . PHE A 1 87 ? 11.420 9.723 -2.895 1.00 85.88 87 PHE A C 1
ATOM 685 O O . PHE A 1 87 ? 10.584 8.834 -3.058 1.00 85.88 87 PHE A O 1
ATOM 692 N N . THR A 1 88 ? 11.712 10.615 -3.848 1.00 87.62 88 THR A N 1
ATOM 693 C CA . THR A 1 88 ? 11.012 10.671 -5.148 1.00 87.62 88 THR A CA 1
ATOM 694 C C . THR A 1 88 ? 11.978 10.585 -6.321 1.00 87.62 88 THR A C 1
ATOM 696 O O . THR A 1 88 ? 13.064 11.175 -6.289 1.00 87.62 88 THR A O 1
ATOM 699 N N . ILE A 1 89 ? 11.573 9.887 -7.381 1.00 86.00 89 ILE A N 1
ATOM 700 C CA . ILE A 1 89 ? 12.239 9.926 -8.684 1.00 86.00 89 ILE A CA 1
ATOM 701 C C . ILE A 1 89 ? 11.285 10.533 -9.708 1.00 86.00 89 ILE A C 1
ATOM 703 O O . ILE A 1 89 ? 10.186 10.023 -9.922 1.00 86.00 89 ILE A O 1
ATOM 707 N N . HIS A 1 90 ? 11.730 11.601 -10.360 1.00 85.25 90 HIS A N 1
ATOM 708 C CA . HIS A 1 90 ? 11.018 12.221 -11.470 1.00 85.25 90 HIS A CA 1
ATOM 709 C C . HIS A 1 90 ? 11.623 11.725 -12.776 1.00 85.25 90 HIS A C 1
ATOM 711 O O . HIS A 1 90 ? 12.813 11.934 -13.024 1.00 85.25 90 HIS A O 1
ATOM 717 N N . VAL A 1 91 ? 10.809 11.064 -13.597 1.00 81.56 91 VAL A N 1
ATOM 718 C CA . VAL A 1 91 ? 11.211 10.687 -14.952 1.00 81.56 91 VAL A CA 1
ATOM 719 C C . VAL A 1 91 ? 10.736 11.775 -15.904 1.00 81.56 91 VAL A C 1
ATOM 721 O O . VAL A 1 91 ? 9.558 12.153 -15.896 1.00 81.56 91 VAL A O 1
ATOM 724 N N . ASN A 1 92 ? 11.651 12.313 -16.706 1.00 71.62 92 ASN A N 1
ATOM 725 C CA . ASN A 1 92 ? 11.296 13.309 -17.709 1.00 71.62 92 ASN A CA 1
ATOM 726 C C . ASN A 1 92 ? 10.196 12.755 -18.648 1.00 71.62 92 ASN A C 1
ATOM 728 O O . ASN A 1 92 ? 10.175 11.579 -19.005 1.00 71.62 92 ASN A O 1
ATOM 732 N N . GLY A 1 93 ? 9.221 13.590 -19.011 1.00 62.75 93 GLY A N 1
ATOM 733 C CA . GLY A 1 93 ? 8.064 13.137 -19.796 1.00 62.75 93 GLY A CA 1
ATOM 734 C C . GLY A 1 93 ? 6.834 12.712 -18.982 1.00 62.75 93 GLY A C 1
ATOM 735 O O . GLY A 1 93 ? 5.807 12.437 -19.593 1.00 62.75 93 GLY A O 1
ATOM 736 N N . GLY A 1 94 ? 6.870 12.773 -17.641 1.00 65.88 94 GLY A N 1
ATOM 737 C CA . GLY A 1 94 ? 5.670 13.158 -16.880 1.00 65.88 94 GLY A CA 1
ATOM 738 C C . GLY A 1 94 ? 5.321 12.379 -15.615 1.00 65.88 94 GLY A C 1
ATOM 739 O O . GLY A 1 94 ? 4.493 12.872 -14.852 1.00 65.88 94 GLY A O 1
ATOM 740 N N . CYS A 1 95 ? 5.938 11.226 -15.349 1.00 74.06 95 CYS A N 1
ATOM 741 C CA . CYS A 1 95 ? 5.585 10.410 -14.186 1.00 74.06 95 CYS A CA 1
ATOM 742 C C . CYS A 1 95 ? 6.566 10.557 -13.028 1.00 74.06 95 CYS A C 1
ATOM 744 O O . CYS A 1 95 ? 7.787 10.527 -13.198 1.00 74.06 95 CYS A O 1
ATOM 746 N N . SER A 1 96 ? 5.998 10.696 -11.832 1.00 84.00 96 SER A N 1
ATOM 747 C CA . SER A 1 96 ? 6.739 10.739 -10.575 1.00 84.00 96 SER A CA 1
ATOM 748 C C . SER A 1 96 ? 6.515 9.445 -9.806 1.00 84.00 96 SER A C 1
ATOM 750 O O . SER A 1 96 ? 5.381 8.977 -9.688 1.00 84.00 96 SER A O 1
ATOM 752 N N . TYR A 1 97 ? 7.609 8.898 -9.288 1.00 88.81 97 TYR A N 1
ATOM 753 C CA . TYR A 1 97 ? 7.654 7.640 -8.557 1.00 88.81 97 TYR A CA 1
ATOM 754 C C . TYR A 1 97 ? 8.071 7.906 -7.123 1.00 88.81 97 TYR A C 1
ATOM 756 O O . TYR A 1 97 ? 9.133 8.487 -6.876 1.00 88.81 97 TYR A O 1
ATOM 764 N N . TYR A 1 98 ? 7.241 7.467 -6.191 1.00 91.56 98 TYR A N 1
ATOM 765 C CA . TYR A 1 98 ? 7.400 7.721 -4.769 1.00 91.56 98 TYR A CA 1
ATOM 766 C C . TYR A 1 98 ? 7.808 6.431 -4.084 1.00 91.56 98 TYR A C 1
ATOM 768 O O . TYR A 1 98 ? 7.236 5.380 -4.353 1.00 91.56 98 TYR A O 1
ATOM 776 N N . TYR A 1 99 ? 8.799 6.510 -3.205 1.00 93.06 99 TYR A N 1
ATOM 777 C CA . TYR A 1 99 ? 9.302 5.355 -2.478 1.00 93.06 99 TYR A CA 1
ATOM 778 C C . TYR A 1 99 ? 9.221 5.644 -0.995 1.00 93.06 99 TYR A C 1
ATOM 780 O O . TYR A 1 99 ? 9.891 6.552 -0.499 1.00 93.06 99 TYR A O 1
ATOM 788 N N . GLU A 1 100 ? 8.399 4.873 -0.302 1.00 92.19 100 GLU A N 1
ATOM 789 C CA . GLU A 1 100 ? 8.148 5.018 1.123 1.00 92.19 100 GLU A CA 1
ATOM 790 C C . GLU A 1 100 ? 8.798 3.877 1.890 1.00 92.19 100 GLU A C 1
ATOM 792 O O . GLU A 1 100 ? 8.796 2.719 1.461 1.00 92.19 100 GLU A O 1
ATOM 797 N N . ARG A 1 101 ? 9.395 4.216 3.031 1.00 91.75 101 ARG A N 1
ATOM 798 C CA . ARG A 1 101 ? 10.053 3.226 3.868 1.00 91.75 101 ARG A CA 1
ATOM 799 C C . ARG A 1 101 ? 9.016 2.471 4.688 1.00 91.75 101 ARG A C 1
ATOM 801 O O . ARG A 1 101 ? 8.221 3.098 5.378 1.00 91.75 101 ARG A O 1
ATOM 808 N N . ILE A 1 102 ? 9.110 1.148 4.684 1.00 92.38 102 ILE A N 1
ATOM 809 C CA . ILE A 1 102 ? 8.348 0.269 5.577 1.00 92.38 102 ILE A CA 1
ATOM 810 C C . ILE A 1 102 ? 9.289 -0.599 6.432 1.00 92.38 102 ILE A C 1
ATOM 812 O O . ILE A 1 102 ? 10.483 -0.703 6.110 1.00 92.38 102 ILE A O 1
ATOM 816 N N . PRO A 1 103 ? 8.796 -1.226 7.518 1.00 90.69 103 PRO A N 1
ATOM 817 C CA . PRO A 1 103 ? 9.598 -2.121 8.343 1.00 90.69 103 PRO A CA 1
ATOM 818 C C . PRO A 1 103 ? 10.122 -3.310 7.532 1.00 90.69 103 PRO A C 1
ATOM 820 O O . PRO A 1 103 ? 9.443 -3.839 6.648 1.00 90.69 103 PRO A O 1
ATOM 823 N N . GLN A 1 104 ? 11.350 -3.738 7.826 1.00 91.25 104 GLN A N 1
ATOM 824 C CA . GLN A 1 104 ? 11.999 -4.820 7.082 1.00 91.25 104 GLN A CA 1
ATOM 825 C C . GLN A 1 104 ? 11.303 -6.166 7.328 1.00 91.25 104 GLN A C 1
ATOM 827 O O . GLN A 1 104 ? 11.279 -7.020 6.445 1.00 91.25 104 GLN A O 1
ATOM 832 N N . GLU A 1 105 ? 10.723 -6.327 8.513 1.00 91.06 105 GLU A N 1
ATOM 833 C CA . GLU A 1 105 ? 10.043 -7.519 9.010 1.00 91.06 105 GLU A CA 1
ATOM 834 C C . GLU A 1 105 ? 8.840 -7.897 8.140 1.00 91.06 105 GLU A C 1
ATOM 836 O O . GLU A 1 105 ? 8.595 -9.078 7.915 1.00 91.06 105 GLU A O 1
ATOM 841 N N . VAL A 1 106 ? 8.139 -6.896 7.597 1.00 93.25 106 VAL A N 1
ATOM 842 C CA . VAL A 1 106 ? 6.951 -7.086 6.750 1.00 93.25 106 VAL A CA 1
ATOM 843 C C . VAL A 1 106 ? 7.219 -6.832 5.268 1.00 93.25 106 VAL A C 1
ATOM 845 O O . VAL A 1 106 ? 6.327 -7.010 4.442 1.00 93.25 106 VAL A O 1
ATOM 848 N N . PHE A 1 107 ? 8.446 -6.441 4.902 1.00 93.50 107 PHE A N 1
ATOM 849 C CA . PHE A 1 107 ? 8.779 -6.000 3.544 1.00 93.50 107 PHE A CA 1
ATOM 850 C C . PHE A 1 107 ? 8.508 -7.059 2.469 1.00 93.50 107 PHE A C 1
ATOM 852 O O . PHE A 1 107 ? 8.106 -6.718 1.363 1.00 93.50 107 PHE A O 1
ATOM 859 N N . THR A 1 108 ? 8.714 -8.338 2.781 1.00 92.25 108 THR A N 1
ATOM 860 C CA . THR A 1 108 ? 8.520 -9.444 1.829 1.00 92.25 108 THR A CA 1
ATOM 861 C C . THR A 1 108 ? 7.205 -10.197 2.022 1.00 92.25 108 THR A C 1
ATOM 863 O O . THR A 1 108 ? 6.965 -11.177 1.322 1.00 92.25 108 THR A O 1
ATOM 866 N N . MET A 1 109 ? 6.384 -9.811 3.001 1.00 95.75 109 MET A N 1
ATOM 867 C CA . MET A 1 109 ? 5.137 -10.511 3.310 1.00 95.75 109 MET A CA 1
ATOM 868 C C . MET A 1 109 ? 4.053 -10.125 2.305 1.00 95.75 109 MET A C 1
ATOM 870 O O . MET A 1 109 ? 3.827 -8.939 2.087 1.00 95.75 109 MET A O 1
ATOM 874 N N . TYR A 1 110 ? 3.378 -11.126 1.731 1.00 97.00 110 TYR A N 1
ATOM 875 C CA . TYR A 1 110 ? 2.222 -10.955 0.837 1.00 97.00 110 TYR A CA 1
ATOM 876 C C . TYR A 1 110 ? 2.482 -9.953 -0.306 1.00 97.00 110 TYR A C 1
ATOM 878 O O . TYR A 1 110 ? 1.728 -9.011 -0.547 1.00 97.00 110 TYR A O 1
ATOM 886 N N . VAL A 1 111 ? 3.603 -10.160 -1.000 1.00 95.88 111 VAL A N 1
ATOM 887 C CA . VAL A 1 111 ? 3.971 -9.434 -2.219 1.00 95.88 111 VAL A CA 1
ATOM 888 C C . VAL A 1 11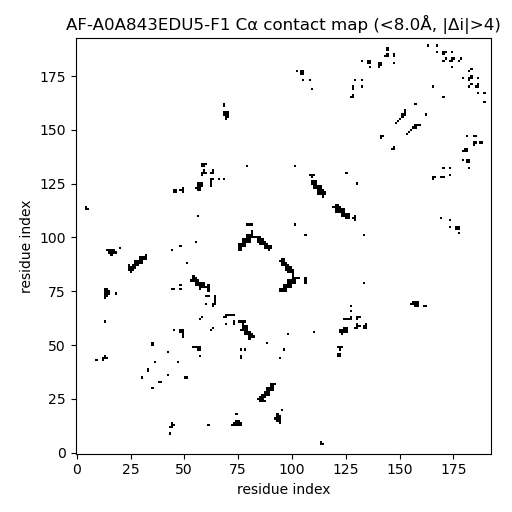1 ? 4.056 -10.437 -3.361 1.00 95.88 111 VAL A C 1
ATOM 890 O O . VAL A 1 111 ? 4.819 -11.404 -3.288 1.00 95.88 111 VAL A O 1
ATOM 893 N N . ASP A 1 112 ? 3.304 -10.184 -4.424 1.00 94.19 112 ASP A N 1
ATOM 894 C CA . ASP A 1 112 ? 3.325 -11.000 -5.628 1.00 94.19 112 ASP A CA 1
ATOM 895 C C . ASP A 1 112 ? 4.456 -10.564 -6.561 1.00 94.19 112 ASP A C 1
ATOM 897 O O . ASP A 1 112 ? 4.814 -9.387 -6.651 1.00 94.19 112 ASP A O 1
ATOM 901 N N . THR A 1 113 ? 5.032 -11.531 -7.275 1.00 92.62 113 THR A N 1
ATOM 902 C CA . THR A 1 113 ? 5.981 -11.269 -8.364 1.00 92.62 113 THR A CA 1
ATOM 903 C C . THR A 1 113 ? 5.309 -11.569 -9.679 1.00 92.62 113 THR A C 1
ATOM 905 O O . THR A 1 113 ? 4.819 -12.677 -9.889 1.00 92.62 113 THR A O 1
ATOM 908 N N . TRP A 1 114 ? 5.281 -10.571 -10.547 1.00 88.62 114 TRP A N 1
ATOM 909 C CA . TRP A 1 114 ? 4.654 -10.668 -11.850 1.00 88.62 114 TRP A CA 1
ATOM 910 C C . TRP A 1 114 ? 5.718 -10.755 -12.922 1.00 88.62 114 TRP A C 1
ATOM 912 O O . TRP A 1 114 ? 6.804 -10.187 -12.788 1.00 88.62 114 TRP A O 1
ATOM 922 N N . TYR A 1 115 ? 5.396 -11.483 -13.980 1.00 86.56 115 TYR A N 1
ATOM 923 C CA . TYR A 1 115 ? 6.328 -11.821 -15.041 1.00 86.56 115 TYR A CA 1
ATOM 924 C C . TYR A 1 115 ? 5.774 -11.364 -16.384 1.00 86.56 115 TYR A C 1
ATOM 926 O O . TYR A 1 115 ? 4.565 -11.409 -16.607 1.00 86.56 115 TYR A O 1
ATOM 934 N N . ASP A 1 116 ? 6.672 -10.927 -17.255 1.00 83.12 116 ASP A N 1
ATOM 935 C CA . ASP A 1 116 ? 6.374 -10.659 -18.657 1.00 83.12 116 ASP A CA 1
ATOM 936 C C . ASP A 1 116 ? 6.285 -11.988 -19.441 1.00 83.12 116 ASP A C 1
ATOM 938 O O . ASP A 1 116 ? 6.643 -13.057 -18.929 1.00 83.12 116 ASP A O 1
ATOM 942 N N . GLU A 1 117 ? 5.829 -11.943 -20.694 1.00 81.62 117 GLU A N 1
ATOM 943 C CA . GLU A 1 117 ? 5.680 -13.129 -21.555 1.00 81.62 117 GLU A CA 1
ATOM 944 C C . GLU A 1 117 ? 7.006 -13.875 -21.773 1.00 81.62 117 GLU A C 1
ATOM 946 O O . GLU A 1 117 ? 7.026 -15.095 -21.955 1.00 81.62 117 GLU A O 1
ATOM 951 N N . ASP A 1 118 ? 8.127 -13.151 -21.731 1.00 83.62 118 ASP A N 1
ATOM 952 C CA . ASP A 1 118 ? 9.474 -13.710 -21.857 1.00 83.62 118 ASP A CA 1
ATOM 953 C C . ASP A 1 118 ? 10.015 -14.324 -20.548 1.00 83.62 118 ASP A C 1
ATOM 955 O O . ASP A 1 118 ? 11.136 -14.844 -20.516 1.00 83.62 118 ASP A O 1
ATOM 959 N N . GLY A 1 119 ? 9.217 -14.298 -19.475 1.00 83.12 119 GLY A N 1
ATOM 960 C CA . GLY A 1 119 ? 9.558 -14.819 -18.154 1.00 83.12 119 GLY A CA 1
ATOM 961 C C . GLY A 1 119 ? 10.449 -13.894 -17.321 1.00 83.12 119 GLY A C 1
ATOM 962 O O . GLY A 1 119 ? 10.864 -14.281 -16.223 1.00 83.12 119 GLY A O 1
ATOM 963 N N . SER A 1 120 ? 10.764 -12.689 -17.803 1.00 84.31 120 SER A N 1
ATOM 964 C CA . SER A 1 120 ? 11.441 -11.672 -16.997 1.00 84.31 120 SER A CA 1
ATOM 965 C C . SER A 1 120 ? 10.503 -11.109 -15.927 1.00 84.31 120 SER A C 1
ATOM 967 O O . SER A 1 120 ? 9.284 -11.109 -16.084 1.00 84.31 120 SER A O 1
ATOM 969 N N . VAL A 1 121 ? 11.058 -10.660 -14.795 1.00 86.81 121 VAL A N 1
ATOM 970 C CA . VAL A 1 121 ? 10.250 -10.017 -13.747 1.00 86.81 121 VAL A CA 1
ATOM 971 C C . VAL A 1 121 ? 9.739 -8.686 -14.284 1.00 86.81 121 VAL A C 1
ATOM 973 O O . VAL A 1 121 ? 10.525 -7.788 -14.586 1.00 86.81 121 VAL A O 1
ATOM 976 N N . PHE A 1 122 ? 8.420 -8.570 -14.371 1.00 87.38 122 PHE A N 1
ATOM 977 C CA . PHE A 1 122 ? 7.733 -7.354 -14.762 1.00 87.38 122 PHE A CA 1
ATOM 978 C C . PHE A 1 122 ? 7.722 -6.359 -13.600 1.00 87.38 122 PHE A C 1
ATOM 980 O O . PHE A 1 122 ? 8.276 -5.266 -13.699 1.00 87.38 122 PHE A O 1
ATOM 987 N N . CYS A 1 123 ? 7.139 -6.749 -12.467 1.00 91.19 123 CYS A N 1
ATOM 988 C CA . CYS A 1 123 ? 7.173 -5.964 -11.240 1.00 91.19 123 CYS A CA 1
ATOM 989 C C . CYS A 1 123 ? 6.895 -6.843 -10.014 1.00 91.19 123 CYS A C 1
ATOM 991 O O . CYS A 1 123 ? 6.555 -8.023 -10.120 1.00 91.19 123 CYS A O 1
ATOM 993 N N . HIS A 1 124 ? 7.031 -6.235 -8.840 1.00 94.81 124 HIS A N 1
ATOM 994 C CA . HIS A 1 124 ? 6.470 -6.761 -7.604 1.00 94.81 124 HIS A CA 1
ATOM 995 C C . HIS A 1 124 ? 5.277 -5.887 -7.206 1.00 94.81 124 HIS A C 1
ATOM 997 O O . HIS A 1 124 ? 5.397 -4.657 -7.245 1.00 94.81 124 HIS A O 1
ATOM 1003 N N . LEU A 1 125 ? 4.166 -6.503 -6.806 1.00 95.31 125 LEU A N 1
ATOM 1004 C CA . LEU A 1 125 ? 2.929 -5.812 -6.432 1.00 95.31 125 LEU A CA 1
ATOM 1005 C C . LEU A 1 125 ? 2.427 -6.317 -5.076 1.00 95.31 125 LEU A C 1
ATOM 1007 O O . LEU A 1 125 ? 2.416 -7.519 -4.816 1.00 95.31 125 LEU A O 1
ATOM 1011 N N . ALA A 1 126 ? 2.018 -5.397 -4.206 1.00 96.94 126 ALA A N 1
ATOM 1012 C CA . ALA A 1 126 ? 1.357 -5.734 -2.952 1.00 96.94 126 ALA A CA 1
ATOM 1013 C C . ALA A 1 126 ? 0.030 -6.463 -3.219 1.00 96.94 126 ALA A C 1
ATOM 1015 O O . ALA A 1 126 ? -0.751 -6.020 -4.066 1.00 96.94 126 ALA A O 1
ATOM 1016 N N . THR A 1 127 ? -0.267 -7.531 -2.471 1.00 97.44 127 THR A N 1
ATOM 1017 C CA . THR A 1 127 ? -1.637 -8.072 -2.466 1.00 97.44 127 THR A CA 1
ATOM 1018 C C . THR A 1 127 ? -2.617 -7.052 -1.878 1.00 97.44 127 THR A C 1
ATOM 1020 O O . THR A 1 127 ? -2.208 -6.035 -1.310 1.00 97.44 127 THR A O 1
ATOM 1023 N N . ARG A 1 128 ? -3.920 -7.330 -1.979 1.00 97.50 128 ARG A N 1
ATOM 1024 C CA . ARG A 1 128 ? -4.993 -6.481 -1.433 1.00 97.50 128 ARG A CA 1
ATOM 1025 C C . ARG A 1 128 ? -4.762 -6.156 0.045 1.00 97.50 128 ARG A C 1
ATOM 1027 O O . ARG A 1 128 ? -4.722 -4.992 0.430 1.00 97.50 128 ARG A O 1
ATOM 1034 N N . GLU A 1 129 ? -4.507 -7.188 0.847 1.00 98.06 129 GLU A N 1
ATOM 1035 C CA . GLU A 1 129 ? -4.221 -7.081 2.281 1.00 98.06 129 GLU A CA 1
ATOM 1036 C C . GLU A 1 129 ? -2.986 -6.223 2.528 1.00 98.06 129 GLU A C 1
ATOM 1038 O O . GLU A 1 129 ? -2.993 -5.309 3.352 1.00 98.06 129 GLU A O 1
ATOM 1043 N N . LYS A 1 130 ? -1.918 -6.494 1.773 1.00 97.81 130 LYS A N 1
ATOM 1044 C CA . LYS A 1 130 ? -0.650 -5.801 1.947 1.00 97.81 130 LYS A CA 1
ATOM 1045 C C . LYS A 1 130 ? -0.747 -4.321 1.587 1.00 97.81 130 LYS A C 1
ATOM 1047 O O . LYS A 1 130 ? -0.162 -3.499 2.288 1.00 97.81 130 LYS A O 1
ATOM 1052 N N . ALA A 1 131 ? -1.492 -3.988 0.535 1.00 97.38 131 ALA A N 1
ATOM 1053 C CA . ALA A 1 131 ? -1.725 -2.615 0.101 1.00 97.38 131 ALA A CA 1
ATOM 1054 C C . ALA A 1 131 ? -2.494 -1.811 1.160 1.00 97.38 131 ALA A C 1
ATOM 1056 O O . ALA A 1 131 ? -2.089 -0.694 1.486 1.00 97.38 131 ALA A O 1
ATOM 1057 N N . VAL A 1 132 ? -3.543 -2.400 1.748 1.00 97.94 132 VAL A N 1
ATOM 1058 C CA . VAL A 1 132 ? -4.307 -1.786 2.849 1.00 97.94 132 VAL A CA 1
ATOM 1059 C C . VAL A 1 132 ? -3.414 -1.574 4.072 1.00 97.94 132 VAL A C 1
ATOM 1061 O O . VAL A 1 132 ? -3.354 -0.466 4.605 1.00 97.94 132 VAL A O 1
ATOM 1064 N N . CYS A 1 133 ? -2.661 -2.595 4.493 1.00 97.62 133 CYS A N 1
ATOM 1065 C CA . CYS A 1 133 ? -1.779 -2.478 5.655 1.00 97.62 133 CYS A CA 1
ATOM 1066 C C . CYS A 1 133 ? -0.647 -1.460 5.451 1.00 97.62 133 CYS A C 1
ATOM 1068 O O . CYS A 1 133 ? -0.321 -0.731 6.386 1.00 97.62 133 CYS A O 1
ATOM 1070 N N . ASP A 1 134 ? -0.053 -1.389 4.257 1.00 97.00 134 ASP A N 1
ATOM 1071 C CA . ASP A 1 134 ? 0.979 -0.393 3.942 1.00 97.00 134 ASP A CA 1
ATOM 1072 C C . ASP A 1 134 ? 0.410 1.028 3.960 1.00 97.00 134 ASP A C 1
ATOM 1074 O O . ASP A 1 134 ? 1.035 1.933 4.516 1.00 97.00 134 ASP A O 1
ATOM 1078 N N . GLN A 1 135 ? -0.792 1.221 3.407 1.00 96.62 135 GLN A N 1
ATOM 1079 C CA . GLN A 1 135 ? -1.471 2.513 3.447 1.00 96.62 135 GLN A CA 1
ATOM 1080 C C . GLN A 1 135 ? -1.733 2.942 4.893 1.00 96.62 135 GLN A C 1
ATOM 1082 O O . GLN A 1 135 ? -1.301 4.022 5.291 1.00 96.62 135 GLN A O 1
ATOM 1087 N N . LEU A 1 136 ? -2.349 2.078 5.702 1.00 97.00 136 LEU A N 1
ATOM 1088 C CA . LEU A 1 136 ? -2.643 2.363 7.109 1.00 97.00 136 LEU A CA 1
A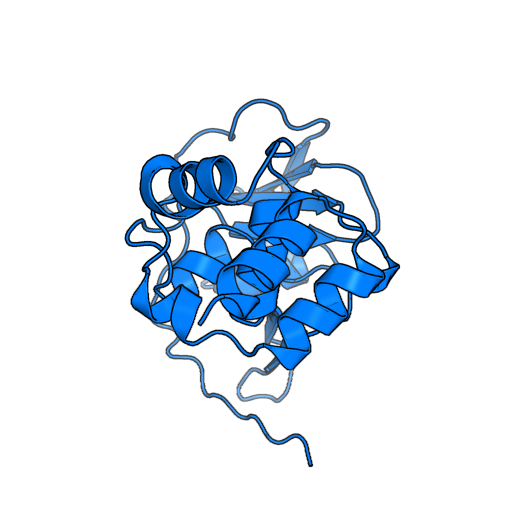TOM 1089 C C . LEU A 1 136 ? -1.385 2.586 7.959 1.00 97.00 136 LEU A C 1
ATOM 1091 O O . LEU A 1 136 ? -1.407 3.419 8.863 1.00 97.00 136 LEU A O 1
ATOM 1095 N N . TYR A 1 137 ? -0.288 1.889 7.651 1.00 95.31 137 TYR A N 1
ATOM 1096 C CA . TYR A 1 137 ? 1.013 2.093 8.294 1.00 95.31 137 TYR A CA 1
ATOM 1097 C C . TYR A 1 137 ? 1.564 3.509 8.077 1.00 95.31 137 TYR A C 1
ATOM 1099 O O . TYR A 1 137 ? 2.227 4.058 8.953 1.00 95.31 137 TYR A O 1
ATOM 1107 N N . SER A 1 138 ? 1.320 4.094 6.901 1.00 92.81 138 SER A N 1
ATOM 1108 C CA . SER A 1 138 ? 1.836 5.424 6.545 1.00 92.81 138 SER A CA 1
ATOM 1109 C C . SER A 1 138 ? 1.058 6.588 7.167 1.00 92.81 138 SER A C 1
ATOM 1111 O O . SER A 1 138 ? 1.517 7.732 7.115 1.00 92.81 138 SER A O 1
ATOM 1113 N N . LEU A 1 139 ? -0.118 6.307 7.731 1.00 94.62 139 LEU A N 1
ATOM 1114 C CA . LEU A 1 139 ? -1.033 7.298 8.284 1.00 94.62 139 LEU A CA 1
ATOM 1115 C C . LEU A 1 139 ? -0.791 7.495 9.789 1.00 94.62 139 LEU A C 1
ATOM 1117 O O . LEU A 1 139 ? -0.220 6.619 10.440 1.00 94.62 139 LEU A O 1
ATOM 1121 N N . PRO A 1 140 ? -1.216 8.636 10.364 1.00 94.69 140 PRO A N 1
ATOM 1122 C CA . PRO A 1 140 ? -1.205 8.827 11.810 1.00 94.69 140 PRO A CA 1
ATOM 1123 C C . PRO A 1 140 ? -1.963 7.710 12.535 1.00 94.69 140 PRO A C 1
ATOM 1125 O O . PRO A 1 140 ? -2.974 7.220 12.034 1.00 94.69 140 PRO A O 1
ATOM 1128 N N . ASP A 1 141 ? -1.477 7.326 13.711 1.00 95.88 141 ASP A N 1
ATOM 1129 C CA . ASP A 1 141 ? -2.128 6.318 14.545 1.00 95.88 141 ASP A CA 1
ATOM 1130 C C . ASP A 1 141 ? -3.499 6.818 15.030 1.00 95.88 141 ASP A C 1
ATOM 1132 O O . ASP A 1 141 ? -3.606 7.931 15.547 1.00 95.88 141 ASP A O 1
ATOM 1136 N N . MET A 1 142 ? -4.526 5.982 14.872 1.00 97.62 142 MET A N 1
ATOM 1137 C CA . MET A 1 142 ? -5.881 6.197 15.390 1.00 97.62 142 MET A CA 1
ATOM 1138 C C . MET A 1 142 ? -6.008 5.658 16.815 1.00 97.62 142 MET A C 1
ATOM 1140 O O . MET A 1 142 ? -5.331 4.693 17.188 1.00 97.62 142 MET A O 1
ATOM 1144 N N . GLU A 1 143 ? -6.878 6.254 17.627 1.00 95.75 143 GLU A N 1
ATOM 1145 C CA . GLU A 1 143 ? -7.031 5.849 19.027 1.00 95.75 143 GLU A CA 1
ATOM 1146 C C . GLU A 1 143 ? -7.863 4.572 19.181 1.00 95.75 143 GLU A C 1
ATOM 1148 O O . GLU A 1 143 ? -7.558 3.756 20.052 1.00 95.75 143 GLU A O 1
ATOM 1153 N N . ASP A 1 144 ? -8.859 4.340 18.330 1.00 97.25 144 ASP A N 1
ATOM 1154 C CA . ASP A 1 144 ? -9.736 3.173 18.422 1.00 97.25 144 ASP A CA 1
ATOM 1155 C C . ASP A 1 144 ? -10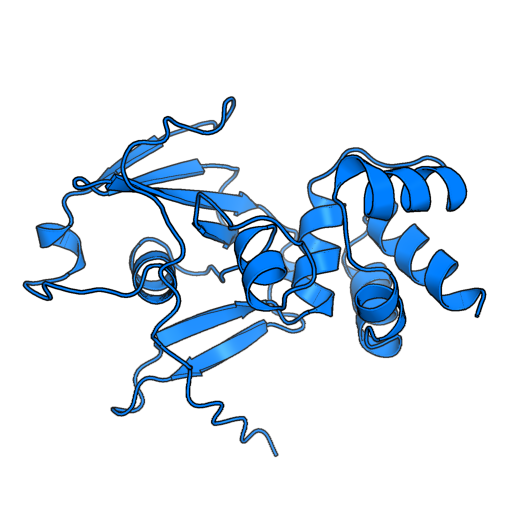.313 2.733 17.064 1.00 97.25 144 ASP A C 1
ATOM 1157 O O . ASP A 1 144 ? -10.005 3.285 16.005 1.00 97.25 144 ASP A O 1
ATOM 1161 N N . VAL A 1 145 ? -11.113 1.664 17.100 1.00 97.38 145 VAL A N 1
ATOM 1162 C CA . VAL A 1 145 ? -11.749 1.059 15.922 1.00 97.38 145 VAL A CA 1
ATOM 1163 C C . VAL A 1 145 ? -12.782 1.993 15.280 1.00 97.38 145 VAL A C 1
ATOM 1165 O O . VAL A 1 145 ? -12.994 1.906 14.070 1.00 97.38 145 VAL A O 1
ATOM 1168 N N . ASP A 1 146 ? -13.410 2.894 16.038 1.00 97.06 146 ASP A N 1
ATOM 1169 C CA . ASP A 1 146 ? -14.389 3.839 15.490 1.00 97.06 146 ASP A CA 1
ATOM 1170 C C . ASP A 1 146 ? -13.672 4.943 14.697 1.00 97.06 146 ASP A C 1
ATOM 1172 O O . ASP A 1 146 ? -14.053 5.238 13.562 1.00 97.06 146 ASP A O 1
ATOM 1176 N N . GLU A 1 147 ? -12.574 5.489 15.234 1.00 98.06 147 GLU A N 1
ATOM 1177 C CA . GLU A 1 147 ? -11.710 6.425 14.502 1.00 98.06 147 GLU A CA 1
ATOM 1178 C C . GLU A 1 147 ? -11.084 5.779 13.258 1.00 98.06 147 GLU A C 1
ATOM 1180 O O . GLU A 1 147 ? -11.053 6.397 12.190 1.00 98.06 147 GLU A O 1
ATOM 1185 N N . LEU A 1 148 ? -10.638 4.518 13.355 1.00 98.06 148 LEU A N 1
ATOM 1186 C CA . LEU A 1 148 ? -10.101 3.798 12.199 1.00 98.06 148 LEU A CA 1
ATOM 1187 C C . LEU A 1 148 ? -11.150 3.626 11.094 1.00 98.06 148 LEU A C 1
ATOM 1189 O O . LEU A 1 148 ? -10.815 3.773 9.922 1.00 98.06 148 LEU A O 1
ATOM 1193 N N . GLN A 1 149 ? -12.404 3.320 11.434 1.00 97.69 149 GLN A N 1
ATOM 1194 C CA . GLN A 1 149 ? -13.471 3.194 10.435 1.00 97.69 149 GLN A CA 1
ATOM 1195 C C . GLN A 1 149 ? -13.700 4.505 9.680 1.00 97.69 149 GLN A C 1
ATOM 1197 O O . GLN A 1 149 ? -13.789 4.485 8.452 1.00 97.69 149 GLN A O 1
ATOM 1202 N N . ILE A 1 150 ? -13.724 5.640 10.387 1.00 97.81 150 ILE A N 1
ATOM 1203 C CA . ILE A 1 150 ? -13.830 6.967 9.759 1.00 97.81 150 ILE A CA 1
ATOM 1204 C C . ILE A 1 150 ? -12.638 7.196 8.821 1.00 97.81 150 ILE A C 1
ATOM 1206 O O . ILE A 1 150 ? -12.826 7.546 7.655 1.00 97.81 150 ILE A O 1
ATOM 1210 N N . LEU A 1 151 ? -11.415 6.914 9.284 1.00 97.50 151 LEU A N 1
ATOM 1211 C CA . LEU A 1 151 ? -10.214 7.035 8.456 1.00 97.50 151 LEU A CA 1
ATOM 1212 C C . LEU A 1 151 ? -10.298 6.162 7.190 1.00 97.50 151 LEU A C 1
ATOM 1214 O O . LEU A 1 151 ? -9.968 6.625 6.100 1.00 97.50 151 LEU A O 1
ATOM 1218 N N . MET A 1 152 ? -10.723 4.902 7.312 1.00 97.31 152 MET A N 1
ATOM 1219 C CA . MET A 1 152 ? -10.795 3.967 6.183 1.00 97.31 152 MET A CA 1
ATOM 1220 C C . MET A 1 152 ? -11.862 4.373 5.169 1.00 97.31 152 MET A C 1
ATOM 1222 O O . MET A 1 152 ? -11.567 4.441 3.978 1.00 97.31 152 MET A O 1
ATOM 1226 N N . PHE A 1 153 ? -13.082 4.654 5.621 1.00 97.25 153 PHE A N 1
ATOM 1227 C CA . PHE A 1 153 ? -14.242 4.766 4.735 1.00 97.25 153 PHE A CA 1
ATOM 1228 C C . PHE A 1 153 ? -14.570 6.208 4.334 1.00 97.25 153 PHE A C 1
ATOM 1230 O O . PHE A 1 153 ? -15.086 6.433 3.239 1.00 97.25 153 PHE A O 1
ATOM 1237 N N . GLU A 1 154 ? -14.226 7.200 5.159 1.00 95.31 154 GLU A N 1
ATOM 1238 C CA . GLU A 1 154 ? -14.464 8.613 4.840 1.00 95.31 154 GLU A CA 1
ATOM 1239 C C . GLU A 1 154 ? -13.222 9.279 4.239 1.00 95.31 154 GLU A C 1
ATOM 1241 O O . GLU A 1 154 ? -13.301 9.855 3.151 1.00 95.31 154 GLU A O 1
ATOM 1246 N N . ASP A 1 155 ? -12.069 9.169 4.906 1.00 94.44 155 ASP A N 1
ATOM 1247 C CA . ASP A 1 155 ? -10.852 9.874 4.480 1.00 94.44 155 ASP A CA 1
ATOM 1248 C C . ASP A 1 155 ? -10.115 9.142 3.356 1.00 94.44 155 ASP A C 1
ATOM 1250 O O . ASP A 1 155 ? -9.696 9.757 2.372 1.00 94.44 155 ASP A O 1
ATOM 1254 N N . GLN A 1 156 ? -9.913 7.830 3.511 1.00 94.50 156 GLN A N 1
ATOM 1255 C CA . GLN A 1 156 ? -9.250 6.996 2.506 1.00 94.50 156 GLN A CA 1
ATOM 1256 C C . GLN A 1 156 ? -10.217 6.416 1.474 1.00 94.50 156 GLN A C 1
ATOM 1258 O O . GLN A 1 156 ? -9.763 5.991 0.413 1.00 94.50 156 GLN A O 1
ATOM 1263 N N . ARG A 1 157 ? -11.525 6.433 1.766 1.00 96.00 157 ARG A N 1
ATOM 1264 C CA . ARG A 1 157 ? -12.597 5.965 0.876 1.00 96.00 157 ARG A CA 1
ATOM 1265 C C . ARG A 1 157 ? -12.399 4.529 0.389 1.00 96.00 157 ARG A C 1
ATOM 1267 O O . ARG A 1 157 ? -12.677 4.227 -0.771 1.00 96.00 157 ARG A O 1
ATOM 1274 N N . PHE A 1 158 ? -11.900 3.666 1.270 1.00 97.19 158 PHE A N 1
ATOM 1275 C CA . PHE A 1 158 ? -11.846 2.233 1.018 1.00 97.19 158 PHE A CA 1
ATOM 1276 C C . PHE A 1 158 ? -13.261 1.696 0.800 1.00 97.19 158 PHE A C 1
ATOM 1278 O O . PHE A 1 158 ? -14.200 2.123 1.470 1.00 97.19 158 PHE A O 1
ATOM 1285 N N . ASP A 1 159 ? -13.415 0.763 -0.128 1.00 96.94 159 ASP A N 1
ATOM 1286 C CA . ASP A 1 159 ? -14.671 0.056 -0.333 1.00 96.94 159 ASP A CA 1
ATOM 1287 C C . ASP A 1 159 ? -14.920 -0.938 0.818 1.00 96.94 159 ASP A C 1
ATOM 1289 O O . ASP A 1 159 ? -14.055 -1.742 1.174 1.00 96.94 159 ASP A O 1
ATOM 1293 N N . GLU A 1 160 ? -16.096 -0.852 1.443 1.00 95.75 160 GLU A N 1
ATOM 1294 C CA . GLU A 1 160 ? -16.448 -1.667 2.613 1.00 95.75 160 GLU A CA 1
ATOM 1295 C C . GLU A 1 160 ? -16.501 -3.167 2.294 1.00 95.75 160 GLU A C 1
ATOM 1297 O O . GLU A 1 160 ? -16.014 -3.976 3.092 1.00 95.75 160 GLU A O 1
ATOM 1302 N N . ASP A 1 161 ? -17.048 -3.546 1.133 1.00 95.88 161 ASP A N 1
ATOM 1303 C CA . ASP A 1 161 ? -17.162 -4.949 0.725 1.00 95.88 161 ASP A CA 1
ATOM 1304 C C . ASP A 1 161 ? -15.767 -5.536 0.470 1.00 95.88 161 ASP A C 1
ATOM 1306 O O . ASP A 1 161 ? -15.469 -6.673 0.856 1.00 95.88 161 ASP A O 1
ATOM 1310 N N . ASP A 1 162 ? -14.876 -4.737 -0.115 1.00 96.56 162 ASP A N 1
ATOM 1311 C CA . ASP A 1 162 ? -13.495 -5.132 -0.356 1.00 96.56 162 ASP A CA 1
ATOM 1312 C C . ASP A 1 162 ? -12.678 -5.292 0.925 1.00 96.56 162 ASP A C 1
ATOM 1314 O O . ASP A 1 162 ? -11.911 -6.258 1.033 1.00 96.56 162 ASP A O 1
ATOM 1318 N N . ILE A 1 163 ? -12.864 -4.396 1.901 1.00 97.69 163 ILE A N 1
ATOM 1319 C CA . ILE A 1 163 ? -12.255 -4.520 3.232 1.00 97.69 163 ILE A CA 1
ATOM 1320 C C . ILE A 1 163 ? -12.794 -5.759 3.958 1.00 97.69 163 ILE A C 1
ATOM 1322 O O . ILE A 1 163 ? -12.011 -6.525 4.529 1.00 97.69 163 ILE A O 1
ATOM 1326 N N . ALA A 1 164 ? -14.102 -6.017 3.891 1.00 96.00 164 ALA A N 1
ATOM 1327 C CA . ALA A 1 164 ? -14.712 -7.208 4.483 1.00 96.00 164 ALA A CA 1
ATOM 1328 C C . ALA A 1 164 ? -14.227 -8.518 3.829 1.00 96.00 164 ALA A C 1
ATOM 1330 O O . ALA A 1 164 ? -14.191 -9.564 4.483 1.00 96.00 164 ALA A O 1
ATOM 1331 N N . ALA A 1 165 ? -13.822 -8.472 2.556 1.00 96.19 165 ALA A N 1
ATOM 1332 C CA . ALA A 1 165 ? -13.325 -9.623 1.804 1.00 96.19 165 ALA A CA 1
ATOM 1333 C C . ALA A 1 165 ? -11.830 -9.939 2.028 1.00 96.19 165 ALA A C 1
ATOM 1335 O O . ALA A 1 165 ? -11.334 -10.930 1.482 1.00 96.19 165 ALA A O 1
ATOM 1336 N N . LEU A 1 166 ? -11.097 -9.122 2.796 1.00 97.12 166 LEU A N 1
ATOM 1337 C CA . LEU A 1 166 ? -9.667 -9.330 3.053 1.00 97.12 166 LEU A CA 1
ATOM 1338 C C . LEU A 1 166 ? -9.388 -10.650 3.785 1.00 97.12 166 LEU A C 1
ATOM 1340 O O . LEU A 1 166 ? -10.121 -11.075 4.686 1.00 97.12 166 LEU A O 1
ATOM 1344 N N . ASN A 1 167 ? -8.262 -11.291 3.454 1.00 97.19 167 ASN A N 1
ATOM 1345 C CA . ASN A 1 167 ? -7.849 -12.510 4.135 1.00 97.19 167 ASN A CA 1
ATOM 1346 C C . ASN A 1 167 ? -7.433 -12.234 5.587 1.00 97.19 167 ASN A C 1
ATOM 1348 O O . ASN A 1 167 ? -6.330 -11.768 5.874 1.00 97.19 167 ASN A O 1
ATOM 1352 N N . ARG A 1 168 ? -8.297 -12.634 6.521 1.00 95.62 168 ARG A N 1
ATOM 1353 C CA . ARG A 1 168 ? -8.097 -12.453 7.964 1.00 95.62 168 ARG A CA 1
ATOM 1354 C C . ARG A 1 168 ? -6.790 -13.001 8.499 1.00 95.62 168 ARG A C 1
ATOM 1356 O O . ARG A 1 168 ? -6.132 -12.313 9.264 1.00 95.62 168 ARG A O 1
ATOM 1363 N N . SER A 1 169 ? -6.386 -14.191 8.061 1.00 96.62 169 SER A N 1
ATOM 1364 C CA . SER A 1 169 ? -5.127 -14.780 8.527 1.00 96.62 169 SER A CA 1
ATOM 1365 C C . SER A 1 169 ? -3.919 -13.930 8.130 1.00 96.62 169 SER A C 1
ATOM 1367 O O . SER A 1 169 ? -3.002 -13.763 8.923 1.00 96.62 169 SER A O 1
ATOM 1369 N N . TRP A 1 170 ? -3.948 -13.325 6.940 1.00 97.44 170 TRP A N 1
ATOM 1370 C CA . TRP A 1 170 ? -2.856 -12.485 6.452 1.00 97.44 170 TRP A CA 1
ATOM 1371 C C . TRP A 1 170 ? -2.833 -11.126 7.150 1.00 97.44 170 TRP A C 1
ATOM 1373 O O . TRP A 1 170 ? -1.755 -10.613 7.443 1.00 97.44 170 TRP A O 1
ATOM 1383 N N . ILE A 1 171 ? -4.006 -10.564 7.462 1.00 97.44 171 ILE A N 1
ATOM 1384 C CA . ILE A 1 171 ? -4.112 -9.338 8.262 1.00 97.44 171 ILE A CA 1
ATOM 1385 C C . ILE A 1 171 ? -3.573 -9.564 9.676 1.00 97.44 171 ILE A C 1
ATOM 1387 O O . ILE A 1 171 ? -2.739 -8.779 10.123 1.00 97.44 171 ILE A O 1
ATOM 1391 N N . SER A 1 172 ? -3.964 -10.649 10.351 1.00 96.31 172 SER A N 1
ATOM 1392 C CA . SER A 1 172 ? -3.449 -10.961 11.691 1.00 96.31 172 SER A CA 1
ATOM 1393 C C . SER A 1 172 ? -1.931 -11.194 11.680 1.00 96.31 172 SER A C 1
ATOM 1395 O O . SER A 1 172 ? -1.218 -10.684 12.548 1.00 96.31 172 SER A O 1
ATOM 1397 N N . ASP A 1 173 ? -1.412 -11.901 10.669 1.00 96.50 173 ASP A N 1
ATOM 1398 C CA . ASP A 1 173 ? 0.030 -12.112 10.490 1.00 96.50 173 ASP A CA 1
ATOM 1399 C C . ASP A 1 173 ? 0.772 -10.776 10.268 1.00 96.50 173 ASP A C 1
ATOM 1401 O O . ASP A 1 173 ? 1.815 -10.526 10.882 1.00 96.50 173 ASP A O 1
ATOM 1405 N N . LEU A 1 174 ? 0.231 -9.878 9.434 1.00 96.19 174 LEU A N 1
ATOM 1406 C CA . LEU A 1 174 ? 0.790 -8.538 9.224 1.00 96.19 174 LEU A CA 1
ATOM 1407 C C . LEU A 1 174 ? 0.736 -7.691 10.496 1.00 96.19 174 LEU A C 1
ATOM 1409 O O . LEU A 1 174 ? 1.741 -7.067 10.830 1.00 96.19 174 LEU A O 1
ATOM 1413 N N . ALA A 1 175 ? -0.384 -7.678 11.221 1.00 95.56 175 ALA A N 1
ATOM 1414 C CA . ALA A 1 175 ? -0.540 -6.927 12.467 1.00 95.56 175 ALA A CA 1
ATOM 1415 C C . ALA A 1 175 ? 0.499 -7.349 13.513 1.00 95.56 175 ALA A C 1
ATOM 1417 O O . ALA A 1 175 ? 1.153 -6.498 14.121 1.00 95.56 175 ALA A O 1
ATOM 1418 N N . TYR A 1 176 ? 0.724 -8.659 13.647 1.00 94.81 176 TYR A N 1
ATOM 1419 C CA . TYR A 1 176 ? 1.702 -9.217 14.577 1.00 94.81 176 TYR A CA 1
ATOM 1420 C C . TYR A 1 176 ? 3.143 -8.762 14.287 1.00 94.81 176 TYR A C 1
ATOM 1422 O O . TYR A 1 176 ? 3.915 -8.518 15.217 1.00 94.81 176 TYR A O 1
ATOM 1430 N N . HIS A 1 177 ? 3.518 -8.634 13.010 1.00 92.88 177 HIS A N 1
ATOM 1431 C CA . HIS A 1 177 ? 4.891 -8.308 12.604 1.00 92.88 177 HIS A CA 1
ATOM 1432 C C . HIS A 1 177 ? 5.147 -6.819 12.337 1.00 92.88 177 HIS A C 1
ATOM 1434 O O . HIS A 1 177 ? 6.282 -6.364 12.479 1.00 92.88 177 HIS A O 1
ATOM 1440 N N . ASN A 1 178 ? 4.125 -6.065 11.937 1.00 83.88 178 ASN A N 1
ATOM 1441 C CA . ASN A 1 178 ? 4.238 -4.661 11.544 1.00 83.88 178 ASN A CA 1
ATOM 1442 C C . ASN A 1 178 ? 4.470 -3.744 12.760 1.00 83.88 178 ASN A C 1
ATOM 1444 O O . ASN A 1 178 ? 5.304 -2.839 12.702 1.00 83.88 178 ASN A O 1
ATOM 1448 N N . GLY A 1 179 ? 3.736 -3.974 13.855 1.00 83.56 179 GLY A N 1
ATOM 1449 C CA . GLY A 1 179 ? 3.761 -3.119 15.046 1.00 83.56 179 GLY A CA 1
ATOM 1450 C C . GLY A 1 179 ? 2.979 -1.800 14.926 1.00 83.56 179 GLY A C 1
ATOM 1451 O O . GLY A 1 179 ? 2.971 -1.028 15.881 1.00 83.56 179 GLY A O 1
ATOM 1452 N N . SER A 1 180 ? 2.319 -1.528 13.793 1.00 92.62 180 SER A N 1
ATOM 1453 C CA . SER A 1 180 ? 1.411 -0.384 13.621 1.00 92.62 180 SER A CA 1
ATOM 1454 C C . SER A 1 180 ? 0.120 -0.556 14.409 1.00 92.62 180 SER A C 1
ATOM 1456 O O . SER A 1 180 ? -0.532 -1.608 14.360 1.00 92.62 180 SER A O 1
ATOM 1458 N N . ARG A 1 181 ? -0.287 0.529 15.076 1.00 96.31 181 ARG A N 1
ATOM 1459 C CA . ARG A 1 181 ? -1.570 0.602 15.770 1.00 96.31 181 ARG A CA 1
ATOM 1460 C C . ARG A 1 181 ? -2.728 0.463 14.790 1.00 96.31 181 ARG A C 1
ATOM 1462 O O . ARG A 1 181 ? -3.593 -0.370 15.023 1.00 96.31 181 ARG A O 1
ATOM 1469 N N . ASN A 1 182 ? -2.697 1.181 13.669 1.00 97.81 182 ASN A N 1
ATOM 1470 C CA . ASN A 1 182 ? -3.758 1.122 12.659 1.00 97.81 182 ASN A CA 1
ATOM 1471 C C . ASN A 1 182 ? -3.945 -0.286 12.081 1.00 97.81 182 ASN A C 1
ATOM 1473 O O . ASN A 1 182 ? -5.073 -0.736 11.915 1.00 97.81 182 ASN A O 1
ATOM 1477 N N . VAL A 1 183 ? -2.856 -1.017 11.821 1.00 97.19 183 VAL A N 1
ATOM 1478 C CA . VAL A 1 183 ? -2.954 -2.401 11.321 1.00 97.19 183 VAL A CA 1
ATOM 1479 C C . VAL A 1 183 ? -3.479 -3.356 12.401 1.00 97.19 183 VAL A C 1
ATOM 1481 O O . VAL A 1 183 ? -4.229 -4.277 12.092 1.00 97.19 183 VAL A O 1
ATOM 1484 N N . THR A 1 184 ? -3.150 -3.109 13.672 1.00 97.56 184 THR A N 1
ATOM 1485 C CA . THR A 1 184 ? -3.718 -3.863 14.804 1.00 97.56 184 THR A CA 1
ATOM 1486 C C . THR A 1 184 ? -5.218 -3.601 14.957 1.00 97.56 184 THR A C 1
ATOM 1488 O O . THR A 1 184 ? -5.996 -4.535 15.123 1.00 97.56 184 THR A O 1
ATOM 1491 N N . LEU A 1 185 ? -5.635 -2.338 14.850 1.00 98.12 185 LEU A N 1
ATOM 1492 C CA . LEU A 1 185 ? -7.041 -1.940 14.901 1.00 98.12 185 LEU A CA 1
ATOM 1493 C C . LEU A 1 185 ? -7.835 -2.488 13.705 1.00 98.12 185 LEU A C 1
ATOM 1495 O O . LEU A 1 185 ? -8.996 -2.844 13.870 1.00 98.12 185 LEU A O 1
ATOM 1499 N N . LEU A 1 186 ? -7.220 -2.620 12.522 1.00 97.94 186 LEU A N 1
ATOM 1500 C CA . LEU A 1 186 ? -7.851 -3.280 11.374 1.00 97.94 186 LEU A CA 1
ATOM 1501 C C . LEU A 1 186 ? -8.136 -4.759 11.669 1.00 97.94 186 LEU A C 1
ATOM 1503 O O . LEU A 1 186 ? -9.217 -5.254 11.350 1.00 97.94 186 LEU A O 1
ATOM 1507 N N . ASP A 1 187 ? -7.186 -5.466 12.286 1.00 97.62 187 ASP A N 1
ATOM 1508 C CA . ASP A 1 187 ? -7.394 -6.859 12.688 1.00 97.62 187 ASP A CA 1
ATOM 1509 C C . ASP A 1 187 ? -8.526 -6.989 13.724 1.00 97.62 187 ASP A C 1
ATOM 1511 O O . ASP A 1 187 ? -9.373 -7.878 13.613 1.00 97.62 187 ASP A O 1
ATOM 1515 N N . GLU A 1 188 ? -8.608 -6.061 14.683 1.00 97.00 188 GLU A N 1
ATOM 1516 C CA . GLU A 1 188 ? -9.703 -5.999 15.660 1.00 97.00 188 GLU A CA 1
ATOM 1517 C C . GLU A 1 188 ? -11.061 -5.697 15.004 1.00 97.00 188 GLU A C 1
ATOM 1519 O O . GLU A 1 188 ? -12.037 -6.413 15.248 1.00 97.00 188 GLU A O 1
ATOM 1524 N N . TYR A 1 189 ? -11.114 -4.682 14.133 1.00 96.94 189 TYR A N 1
ATOM 1525 C CA . TYR A 1 189 ? -12.312 -4.287 13.388 1.00 96.94 189 TYR A CA 1
ATOM 1526 C C . TYR A 1 189 ? -12.896 -5.476 12.639 1.00 96.94 189 TYR A C 1
ATOM 1528 O O . TYR A 1 189 ? -14.051 -5.853 12.842 1.00 96.94 189 TYR A O 1
ATOM 1536 N N . LEU A 1 190 ? -12.066 -6.130 11.829 1.00 96.19 190 LEU A N 1
ATOM 1537 C CA . LEU A 1 190 ? -12.519 -7.276 11.070 1.00 96.19 190 LEU A CA 1
ATOM 1538 C C . LEU A 1 190 ? -12.948 -8.405 12.030 1.00 96.19 190 LEU A C 1
ATOM 1540 O O . LEU A 1 190 ? -13.849 -9.178 11.714 1.00 96.19 190 LEU A O 1
ATOM 1544 N N . GLY A 1 191 ? -12.297 -8.562 13.193 1.00 91.94 191 GLY A N 1
ATOM 1545 C CA . GLY A 1 191 ? -12.551 -9.639 14.170 1.00 91.94 191 GLY A CA 1
ATOM 1546 C C . GLY A 1 191 ? -13.900 -9.547 14.877 1.00 91.94 191 GLY A C 1
ATOM 1547 O O . GLY A 1 191 ? -14.286 -10.480 15.580 1.00 91.94 191 GLY A O 1
ATOM 1548 N N . SER A 1 192 ? -14.598 -8.432 14.682 1.00 84.56 192 SER A N 1
ATOM 1549 C CA . SER A 1 192 ? -15.909 -8.155 15.261 1.00 84.56 192 SER A CA 1
ATOM 1550 C C . SER A 1 192 ? -17.080 -8.700 14.425 1.00 84.56 192 SER A C 1
ATOM 1552 O O . SER A 1 192 ? -18.225 -8.611 14.874 1.00 84.56 192 SER A O 1
ATOM 1554 N N . PHE A 1 193 ? -16.802 -9.284 13.251 1.00 69.00 193 PHE A N 1
ATOM 1555 C CA . PHE A 1 193 ? -17.761 -9.955 12.361 1.00 69.00 193 PHE A CA 1
ATOM 1556 C C . PHE A 1 193 ? -17.575 -11.480 12.382 1.00 69.00 193 PHE A C 1
ATOM 1558 O O . PHE A 1 193 ? -18.603 -12.193 12.291 1.00 69.00 193 PHE A O 1
#

Sequence (193 aa):
MFETGNSIDIHHEYCYPGLGPIGGLAGSREVELSDVTRGIHYVNTFQLAHVLYGPSYVSFQAALCYWDIIPEYAYHVVCATCKRDKFTIHVNGGCSYYYERIPQEVFTMYVDTWYDEDGSVFCHLATREKAVCDQLYSLPDMEDVDELQILMFEDQRFDEDDIAALNRSWISDLAYHNGSRNVTLLDEYLGSF